Protein AF-0000000084803043 (afdb_homodimer)

Sequence (212 aa):
MRPLWVAAWACALVLAWCARPAGAAWCIARSGASEKTLQRALDYACSPAGSADCAPIMPSGLCYLPNTLAAHASYAFNSVFQRAREAPGACDFAGTATVTLTDPSQMRPLWVAAWACALVLAWCARPAGAAWCIARSGASEKTLQRALDYACSPAGSADCAPIMPSGLCYLPNTLAAHASYAFNSVFQRAREAPGACDFAGTATVTLTDPSQ

Solvent-accessible surface area (backbone atoms only — not comparable to full-atom values): 12558 Å² total; per-residue (Å²): 132,80,81,78,75,78,83,75,85,80,81,76,75,75,73,71,71,72,72,70,79,70,75,71,71,42,24,30,49,38,86,82,49,52,68,69,61,42,50,52,40,38,51,43,25,54,30,93,86,36,63,17,72,48,65,40,53,32,91,90,25,85,40,24,46,47,86,44,71,59,38,48,28,8,36,29,38,25,38,28,14,55,75,53,71,61,38,90,70,48,53,67,46,90,79,28,36,40,79,42,64,80,58,86,87,109,134,80,81,79,78,77,77,78,80,78,79,76,77,76,75,74,71,73,72,70,80,71,74,71,69,42,22,31,50,39,87,82,51,52,67,69,61,43,50,52,41,38,53,43,25,54,30,93,87,37,65,19,74,47,66,39,54,32,93,90,25,86,41,25,45,45,84,42,71,60,38,48,28,8,34,29,38,24,38,27,13,56,76,53,70,61,38,89,69,49,54,68,45,88,79,29,38,39,80,42,64,81,55,87,86,110

Organism: Brachypodium distachyon (NCBI:txid15368)

pLDDT: mean 82.87, std 20.82, range [32.19, 98.69]

Nearest PDB structures (foldseek):
  8pe2-assembly1_A  TM=8.044E-01  e=9.704E-05  Aspergillus fumigatus
  8pe1-assembly2_A  TM=7.731E-01  e=8.985E-05  Aspergillus fumigatus Af293
  8pe1-assembly1_B  TM=7.940E-01  e=3.081E-04  Aspergillus fumigatus Af293
  8pe2-assembly1_A  TM=8.044E-01  e=1.796E-04  Aspergillus fumigatus
  8pe1-assembly2_A  TM=7.729E-01  e=1.667E-04  Aspergillus fumigatus Af293

Structure (mmCIF, N/CA/C/O backbone):
data_AF-0000000084803043-model_v1
#
loop_
_entity.id
_entity.type
_entity.pdbx_description
1 polymer 'X8 domain-containing protein'
#
loop_
_atom_site.group_PDB
_atom_site.id
_atom_site.type_symbol
_atom_site.label_atom_id
_atom_site.label_alt_id
_atom_site.label_comp_id
_atom_site.label_asym_id
_atom_site.label_entity_id
_atom_site.label_seq_id
_atom_site.pdbx_PDB_ins_code
_atom_site.Cartn_x
_atom_site.Cartn_y
_atom_site.Cartn_z
_atom_site.occupancy
_atom_site.B_iso_or_equiv
_atom_site.auth_seq_id
_atom_site.auth_comp_id
_atom_site.auth_asym_id
_atom_site.auth_atom_id
_atom_site.pdbx_PDB_model_num
ATOM 1 N N . MET A 1 1 ? 39.688 29.891 62.844 1 42.56 1 MET A N 1
ATOM 2 C CA . MET A 1 1 ? 39.344 28.625 62.25 1 42.56 1 MET A CA 1
ATOM 3 C C . MET A 1 1 ? 38.219 28.797 61.219 1 42.56 1 MET A C 1
ATOM 5 O O . MET A 1 1 ? 37.156 29.328 61.562 1 42.56 1 MET A O 1
ATOM 9 N N . ARG A 1 2 ? 38.656 29.141 60 1 50.72 2 ARG A N 1
ATOM 10 C CA . ARG A 1 2 ? 37.844 29.391 58.812 1 50.72 2 ARG A CA 1
ATOM 11 C C . ARG A 1 2 ? 36.875 28.234 58.562 1 50.72 2 ARG A C 1
ATOM 13 O O . ARG A 1 2 ? 37.281 27.078 58.469 1 50.72 2 ARG A O 1
ATOM 20 N N . PRO A 1 3 ? 35.5 28.312 58.906 1 54.44 3 PRO A N 1
ATOM 21 C CA . PRO A 1 3 ? 34.531 27.25 58.625 1 54.44 3 PRO A CA 1
ATOM 22 C C . PRO A 1 3 ? 34.562 26.828 57.156 1 54.44 3 PRO A C 1
ATOM 24 O O . PRO A 1 3 ? 34.625 27.672 56.25 1 54.44 3 PRO A O 1
ATOM 27 N N . LEU A 1 4 ? 35.438 25.766 56.844 1 52 4 LEU A N 1
ATOM 28 C CA . LEU A 1 4 ? 35.312 25.078 55.562 1 52 4 LEU A CA 1
ATOM 29 C C . LEU A 1 4 ? 33.875 24.781 55.219 1 52 4 LEU A C 1
ATOM 31 O O . LEU A 1 4 ? 33.156 24.141 56 1 52 4 LEU A O 1
ATOM 35 N N . TRP A 1 5 ? 33.188 25.719 54.625 1 47.66 5 TRP A N 1
ATOM 36 C CA . TRP A 1 5 ? 31.875 25.594 54.031 1 47.66 5 TRP A CA 1
ATOM 37 C C . TRP A 1 5 ? 31.797 24.359 53.125 1 47.66 5 TRP A C 1
ATOM 39 O O . TRP A 1 5 ? 32.469 24.297 52.094 1 47.66 5 TRP A O 1
ATOM 49 N N . VAL A 1 6 ? 31.75 23.109 53.656 1 50.41 6 VAL A N 1
ATOM 50 C CA . VAL A 1 6 ? 31.516 21.922 52.812 1 50.41 6 VAL A CA 1
ATOM 51 C C . VAL A 1 6 ? 30.25 22.141 52 1 50.41 6 VAL A C 1
ATOM 53 O O . VAL A 1 6 ? 29.172 22.406 52.531 1 50.41 6 VAL A O 1
ATOM 56 N N . ALA A 1 7 ? 30.328 22.609 50.719 1 53.53 7 ALA A N 1
ATOM 57 C CA . ALA A 1 7 ? 29.328 22.734 49.688 1 53.53 7 ALA A CA 1
ATOM 58 C C . ALA A 1 7 ? 28.609 21.406 49.438 1 53.53 7 ALA A C 1
ATOM 60 O O . ALA A 1 7 ? 29.203 20.453 48.938 1 53.53 7 ALA A O 1
ATOM 61 N N . ALA A 1 8 ? 27.578 21.109 50.281 1 43.28 8 ALA A N 1
ATOM 62 C CA . ALA A 1 8 ? 26.828 19.875 50.156 1 43.28 8 ALA A CA 1
ATOM 63 C C . ALA A 1 8 ? 26.391 19.625 48.719 1 43.28 8 ALA A C 1
ATOM 65 O O . ALA A 1 8 ? 26.531 18.516 48.219 1 43.28 8 ALA A O 1
ATOM 66 N N . TRP A 1 9 ? 25.312 20.406 48.125 1 39.81 9 TRP A N 1
ATOM 67 C CA . TRP A 1 9 ? 24.016 19.812 47.906 1 39.81 9 TRP A CA 1
ATOM 68 C C . TRP A 1 9 ? 24.016 18.984 46.625 1 39.81 9 TRP A C 1
ATOM 70 O O . TRP A 1 9 ? 23.688 17.797 46.625 1 39.81 9 TRP A O 1
ATOM 80 N N . ALA A 1 10 ? 22.812 19.203 45.562 1 50.56 10 ALA A N 1
ATOM 81 C CA . ALA A 1 10 ? 21.609 18.578 45.031 1 50.56 10 ALA A CA 1
ATOM 82 C C . ALA A 1 10 ? 21.906 17.906 43.688 1 50.56 10 ALA A C 1
ATOM 84 O O . ALA A 1 10 ? 22.25 18.594 42.719 1 50.56 10 ALA A O 1
ATOM 85 N N . CYS A 1 11 ? 22.391 16.656 43.625 1 53.03 11 CYS A N 1
ATOM 86 C CA . CYS A 1 11 ? 22.391 15.883 42.375 1 53.03 11 CYS A CA 1
ATOM 87 C C . CYS A 1 11 ? 21.031 15.961 41.688 1 53.03 11 CYS A C 1
ATOM 89 O O . CYS A 1 11 ? 20.031 15.453 42.219 1 53.03 11 CYS A O 1
ATOM 91 N N . ALA A 1 12 ? 20.672 17.062 41.031 1 53.19 12 ALA A N 1
ATOM 92 C CA . ALA A 1 12 ? 19.453 17.078 40.188 1 53.19 12 ALA A CA 1
ATOM 93 C C . ALA A 1 12 ? 19.406 15.867 39.281 1 53.19 12 ALA A C 1
ATOM 95 O O . ALA A 1 12 ? 20.203 15.75 38.344 1 53.19 12 ALA A O 1
ATOM 96 N N . LEU A 1 13 ? 19 14.617 39.812 1 53.22 13 LEU A N 1
ATOM 97 C CA . LEU A 1 13 ? 18.656 13.5 38.938 1 53.22 13 LEU A CA 1
ATOM 98 C C . LEU A 1 13 ? 17.734 13.945 37.812 1 53.22 13 LEU A C 1
ATOM 100 O O . LEU A 1 13 ? 16.609 14.367 38.062 1 53.22 13 LEU A O 1
ATOM 104 N N . VAL A 1 14 ? 18.203 14.484 36.75 1 50.69 14 VAL A N 1
ATOM 105 C CA . VAL A 1 14 ? 17.438 14.664 35.531 1 50.69 14 VAL A CA 1
ATOM 106 C C . VAL A 1 14 ? 16.766 13.352 35.125 1 50.69 14 VAL A C 1
ATOM 108 O O . VAL A 1 14 ? 17.438 12.398 34.719 1 50.69 14 VAL A O 1
ATOM 111 N N . LEU A 1 15 ? 15.75 12.836 35.906 1 49.12 15 LEU A N 1
ATOM 112 C CA . LEU A 1 15 ? 14.898 11.773 35.375 1 49.12 15 LEU A CA 1
ATOM 113 C C . LEU A 1 15 ? 14.469 12.094 33.938 1 49.12 15 LEU A C 1
ATOM 115 O O . LEU A 1 15 ? 13.648 12.984 33.719 1 49.12 15 LEU A O 1
ATOM 119 N N . ALA A 1 16 ? 15.297 12 33 1 47.97 16 ALA A N 1
ATOM 120 C CA . ALA A 1 16 ? 14.859 11.906 31.609 1 47.97 16 ALA A CA 1
ATOM 121 C C . ALA A 1 16 ? 13.703 10.922 31.453 1 47.97 16 ALA A C 1
ATOM 123 O O . ALA A 1 16 ? 13.891 9.711 31.547 1 47.97 16 ALA A O 1
ATOM 124 N N . TRP A 1 17 ? 12.484 11.227 32.062 1 47 17 TRP A N 1
ATOM 125 C CA . TRP A 1 17 ? 11.297 10.453 31.703 1 47 17 TRP A CA 1
ATOM 126 C C . TRP A 1 17 ? 11.32 10.094 30.219 1 47 17 TRP A C 1
ATOM 128 O O . TRP A 1 17 ? 11.422 10.969 29.359 1 47 17 TRP A O 1
ATOM 138 N N . CYS A 1 18 ? 12.109 9.086 29.891 1 46.81 18 CYS A N 1
ATOM 139 C CA . CYS A 1 18 ? 11.867 8.477 28.578 1 46.81 18 CYS A CA 1
ATOM 140 C C . CYS A 1 18 ? 10.383 8.438 28.266 1 46.81 18 CYS A C 1
ATOM 142 O O . CYS A 1 18 ? 9.656 7.594 28.797 1 46.81 18 CYS A O 1
ATOM 144 N N . ALA A 1 19 ? 9.594 9.617 28.125 1 47.59 19 ALA A N 1
ATOM 145 C CA . ALA A 1 19 ? 8.25 9.57 27.547 1 47.59 19 ALA A CA 1
ATOM 146 C C . ALA A 1 19 ? 8.07 8.344 26.672 1 47.59 19 ALA A C 1
ATOM 148 O O . ALA A 1 19 ? 8.953 8.008 25.875 1 47.59 19 ALA A O 1
ATOM 149 N N . ARG A 1 20 ? 7.426 7.301 27.172 1 45.28 20 ARG A N 1
ATOM 150 C CA . ARG A 1 20 ? 6.957 6.145 26.422 1 45.28 20 ARG A CA 1
ATOM 151 C C . ARG A 1 20 ? 6.738 6.5 24.953 1 45.28 20 ARG A C 1
ATOM 153 O O . ARG A 1 20 ? 6.152 7.539 24.641 1 45.28 20 ARG A O 1
ATOM 160 N N . PRO A 1 21 ? 7.336 5.996 23.922 1 46.94 21 PRO A N 1
ATOM 161 C CA . PRO A 1 21 ? 7.066 6.254 22.5 1 46.94 21 PRO A CA 1
ATOM 162 C C . PRO A 1 21 ? 5.574 6.289 22.188 1 46.94 21 PRO A C 1
ATOM 164 O O . PRO A 1 21 ? 4.824 5.422 22.641 1 46.94 21 PRO A O 1
ATOM 167 N N . ALA A 1 22 ? 4.781 7.355 22.375 1 50.19 22 ALA A N 1
ATOM 168 C CA . ALA A 1 22 ? 3.395 7.52 21.938 1 50.19 22 ALA A CA 1
ATOM 169 C C . ALA A 1 22 ? 3.041 6.52 20.844 1 50.19 22 ALA A C 1
ATOM 171 O O . ALA A 1 22 ? 3.885 6.18 20 1 50.19 22 ALA A O 1
ATOM 172 N N . GLY A 1 23 ? 2.256 5.5 21.141 1 59.97 23 GLY A N 1
ATOM 173 C CA . GLY A 1 23 ? 1.82 4.559 20.109 1 59.97 23 GLY A CA 1
ATOM 174 C C . GLY A 1 23 ? 1.688 5.191 18.734 1 59.97 23 GLY A C 1
ATOM 175 O O . GLY A 1 23 ? 1.463 6.398 18.625 1 59.97 23 GLY A O 1
ATOM 176 N N . ALA A 1 24 ? 2.244 4.672 17.719 1 76.12 24 ALA A N 1
ATOM 177 C CA . ALA A 1 24 ? 2.289 5.242 16.375 1 76.12 24 ALA A CA 1
ATOM 178 C C . ALA A 1 24 ? 0.888 5.598 15.883 1 76.12 24 ALA A C 1
ATOM 180 O O . ALA A 1 24 ? -0.057 4.832 16.078 1 76.12 24 ALA A O 1
ATOM 181 N N . ALA A 1 25 ? 0.579 6.902 15.789 1 89.12 25 ALA A N 1
ATOM 182 C CA . ALA A 1 25 ? -0.664 7.348 15.164 1 89.12 25 ALA A CA 1
ATOM 183 C C . ALA A 1 25 ? -0.521 7.41 13.641 1 89.12 25 ALA A C 1
ATOM 185 O O . ALA A 1 25 ? 0.579 7.617 13.125 1 89.12 25 ALA A O 1
ATOM 186 N N . TRP A 1 26 ? -1.635 7.055 12.977 1 92.94 26 TRP A N 1
ATOM 187 C CA . TRP A 1 26 ? -1.662 7.066 11.523 1 92.94 26 TRP A CA 1
ATOM 188 C C . TRP A 1 26 ? -2.863 7.852 11.008 1 92.94 26 TRP A C 1
ATOM 190 O O . TRP A 1 26 ? -3.881 7.965 11.695 1 92.94 26 TRP A O 1
ATOM 200 N N . CYS A 1 27 ? -2.736 8.461 9.906 1 94.88 27 CYS A N 1
ATOM 201 C CA . CYS A 1 27 ? -3.811 9.188 9.234 1 94.88 27 CYS A CA 1
ATOM 202 C C . CYS A 1 27 ? -4.289 8.43 8 1 94.88 27 CYS A C 1
ATOM 204 O O . CYS A 1 27 ? -3.523 8.234 7.059 1 94.88 27 CYS A O 1
ATOM 206 N N . ILE A 1 28 ? -5.57 7.977 7.996 1 96.44 28 ILE A N 1
ATOM 207 C CA . ILE A 1 28 ? -6.059 7.133 6.914 1 96.44 28 ILE A CA 1
ATOM 208 C C . ILE A 1 28 ? -7.336 7.73 6.324 1 96.44 28 ILE A C 1
ATOM 210 O O . ILE A 1 28 ? -7.965 8.594 6.945 1 96.44 28 ILE A O 1
ATOM 214 N N . ALA A 1 29 ? -7.656 7.258 5.109 1 97.06 29 ALA A N 1
ATOM 215 C CA . ALA A 1 29 ? -8.938 7.621 4.516 1 97.06 29 ALA A CA 1
ATOM 216 C C . ALA A 1 29 ? -10.102 7.086 5.344 1 97.06 29 ALA A C 1
ATOM 218 O O . ALA A 1 29 ? -10.055 5.949 5.824 1 97.06 29 ALA A O 1
ATOM 219 N N . ARG A 1 30 ? -11.031 7.977 5.527 1 95.19 30 ARG A N 1
ATOM 220 C CA . ARG A 1 30 ? -12.234 7.547 6.227 1 95.19 30 ARG A CA 1
ATOM 221 C C . ARG A 1 30 ? -13.086 6.645 5.34 1 95.19 30 ARG A C 1
ATOM 223 O O . ARG A 1 30 ? -13.219 6.891 4.141 1 95.19 30 ARG A O 1
ATOM 230 N N . SER A 1 31 ? -13.695 5.699 6.164 1 89.75 31 SER A N 1
ATOM 231 C CA . SER A 1 31 ? -14.672 4.883 5.457 1 89.75 31 SER A CA 1
ATOM 232 C C . SER A 1 31 ? -15.93 5.688 5.133 1 89.75 31 SER A C 1
ATOM 234 O O . SER A 1 31 ? -16.375 6.508 5.941 1 89.75 31 SER A O 1
ATOM 236 N N . GLY A 1 32 ? -16.391 5.688 3.99 1 88.69 32 GLY A N 1
ATOM 237 C CA . GLY A 1 32 ? -17.656 6.328 3.662 1 88.69 32 GLY A CA 1
ATOM 238 C C . GLY A 1 32 ? -17.484 7.66 2.959 1 88.69 32 GLY A C 1
ATOM 239 O O . GLY A 1 32 ? -18.469 8.273 2.529 1 88.69 32 GLY A O 1
ATOM 240 N N . ALA A 1 33 ? -16.266 8.148 2.967 1 91.5 33 ALA A N 1
ATOM 241 C CA . ALA A 1 33 ? -16.047 9.375 2.203 1 91.5 33 ALA A CA 1
ATOM 242 C C . ALA A 1 33 ? -16.484 9.203 0.751 1 91.5 33 ALA A C 1
ATOM 244 O O . ALA A 1 33 ? -16.312 8.125 0.171 1 91.5 33 ALA A O 1
ATOM 245 N N . SER A 1 34 ? -17.062 10.344 0.227 1 95.31 34 SER A N 1
ATOM 246 C CA . SER A 1 34 ? -17.391 10.312 -1.194 1 95.31 34 SER A CA 1
ATOM 247 C C . SER A 1 34 ? -16.141 10.117 -2.045 1 95.31 34 SER A C 1
ATOM 249 O O . SER A 1 34 ? -15.086 10.688 -1.747 1 95.31 34 SER A O 1
ATOM 251 N N . GLU A 1 35 ? -16.328 9.359 -3.156 1 95.88 35 GLU A N 1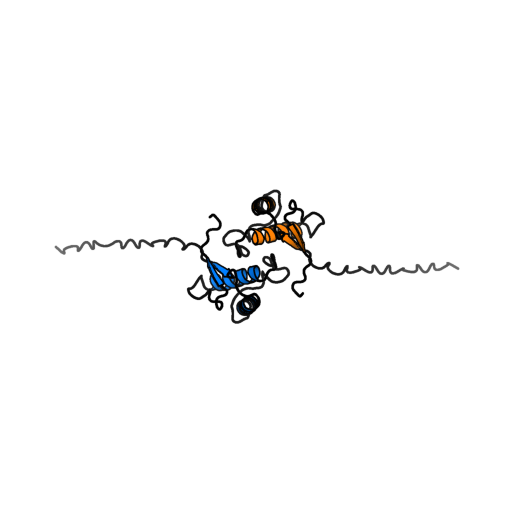
ATOM 252 C CA . GLU A 1 35 ? -15.203 9.102 -4.051 1 95.88 35 GLU A CA 1
ATOM 253 C C . GLU A 1 35 ? -14.664 10.406 -4.641 1 95.88 35 GLU A C 1
ATOM 255 O O . GLU A 1 35 ? -13.453 10.602 -4.719 1 95.88 35 GLU A O 1
ATOM 260 N N . LYS A 1 36 ? -15.594 11.227 -4.961 1 97.25 36 LYS A N 1
ATOM 261 C CA . LYS A 1 36 ? -15.195 12.492 -5.566 1 97.25 36 LYS A CA 1
ATOM 262 C C . LYS A 1 36 ? -14.375 13.336 -4.59 1 97.25 36 LYS A C 1
ATOM 264 O O . LYS A 1 36 ? -13.312 13.859 -4.949 1 97.25 36 LY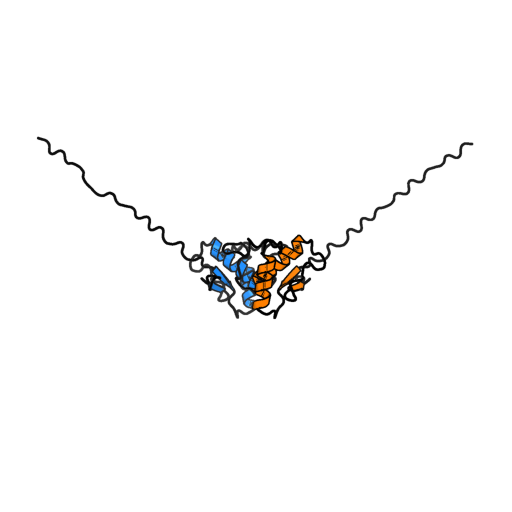S A O 1
ATOM 269 N N . THR A 1 37 ? -14.812 13.445 -3.379 1 97.56 37 THR A N 1
ATOM 270 C CA . THR A 1 37 ? -14.109 14.273 -2.398 1 97.56 37 THR A CA 1
ATOM 271 C C . THR A 1 37 ? -12.789 13.625 -1.996 1 97.56 37 THR A C 1
ATOM 273 O O . THR A 1 37 ? -11.797 14.328 -1.785 1 97.56 37 THR A O 1
ATOM 276 N N . LEU A 1 38 ? -12.828 12.289 -1.921 1 97.75 38 LEU A N 1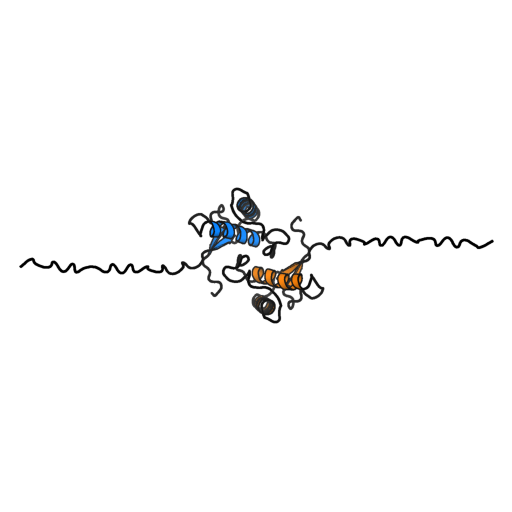
ATOM 277 C CA . LEU A 1 38 ? -11.594 11.57 -1.598 1 97.75 38 LEU A CA 1
ATOM 278 C C . LEU A 1 38 ? -10.555 11.75 -2.699 1 97.75 38 LEU A C 1
ATOM 280 O O . LEU A 1 38 ? -9.375 11.961 -2.414 1 97.75 38 LEU A O 1
ATOM 284 N N . GLN A 1 39 ? -10.992 11.719 -3.947 1 97.88 39 GLN A N 1
ATOM 285 C CA . GLN A 1 39 ? -10.086 11.93 -5.074 1 97.88 39 GLN A CA 1
ATOM 286 C C . GLN A 1 39 ? -9.461 13.32 -5.02 1 97.88 39 GLN A C 1
ATOM 288 O O . GLN A 1 39 ? -8.258 13.477 -5.246 1 97.88 39 GLN A O 1
ATOM 293 N N . ARG A 1 40 ? -10.219 14.25 -4.703 1 98.06 40 ARG A N 1
ATOM 294 C CA . ARG A 1 40 ? -9.711 15.617 -4.605 1 98.06 40 ARG A CA 1
ATOM 295 C C . ARG A 1 40 ? -8.688 15.742 -3.48 1 98.06 40 ARG A C 1
ATOM 297 O O . ARG A 1 40 ? -7.672 16.422 -3.637 1 98.06 40 ARG A O 1
ATOM 304 N N . ALA A 1 41 ? -8.961 15.102 -2.381 1 98.44 41 ALA A N 1
ATOM 305 C CA . ALA A 1 41 ? -8.047 15.133 -1.244 1 98.44 41 ALA A CA 1
ATOM 306 C C . ALA A 1 41 ? -6.734 14.43 -1.579 1 98.44 41 ALA A C 1
ATOM 308 O O . ALA A 1 41 ? -5.656 14.906 -1.211 1 98.44 41 ALA A O 1
ATOM 309 N N . LEU A 1 42 ? -6.832 13.305 -2.256 1 98.56 42 LEU A N 1
ATOM 310 C CA . LEU A 1 42 ? -5.637 12.594 -2.697 1 98.56 42 LEU A CA 1
ATOM 311 C C . LEU A 1 42 ? -4.816 13.453 -3.648 1 98.56 42 LEU A C 1
ATOM 313 O O . LEU A 1 42 ? -3.596 13.562 -3.5 1 98.56 42 LEU A O 1
ATOM 317 N N . ASP A 1 43 ? -5.473 14.102 -4.59 1 98.5 43 ASP A N 1
ATOM 318 C CA . ASP A 1 43 ? -4.797 14.984 -5.535 1 98.5 43 ASP A CA 1
ATOM 319 C C . ASP A 1 43 ? -4.074 16.109 -4.805 1 98.5 43 ASP A C 1
ATOM 321 O O . ASP A 1 43 ? -2.936 16.453 -5.145 1 98.5 43 ASP A O 1
ATOM 325 N N . TYR A 1 44 ? -4.715 16.672 -3.852 1 98.44 44 TYR A N 1
ATOM 326 C CA . TYR A 1 44 ? -4.098 17.734 -3.078 1 98.44 44 TYR A CA 1
ATOM 327 C C . TYR A 1 44 ? -2.865 17.234 -2.336 1 98.44 44 TYR A C 1
ATOM 329 O O . TYR A 1 44 ? -1.801 17.859 -2.396 1 98.44 44 TYR A O 1
ATOM 337 N N . ALA A 1 45 ? -3.033 16.078 -1.625 1 98.5 45 ALA A N 1
ATOM 338 C CA . ALA A 1 45 ? -1.927 15.523 -0.853 1 98.5 45 ALA A CA 1
ATOM 339 C C . ALA A 1 45 ? -0.703 15.289 -1.734 1 98.5 45 ALA A C 1
ATOM 341 O O . ALA A 1 45 ? 0.433 15.477 -1.292 1 98.5 45 ALA A O 1
ATOM 342 N N . CYS A 1 46 ? -0.918 14.922 -2.945 1 98.69 46 CYS A N 1
ATOM 343 C CA . CYS A 1 46 ? 0.161 14.547 -3.852 1 98.69 46 CYS A CA 1
ATOM 344 C C . CYS A 1 46 ? 0.631 15.742 -4.668 1 98.69 46 CYS A C 1
ATOM 346 O O . CYS A 1 46 ? 1.607 15.648 -5.41 1 98.69 46 CYS A O 1
ATOM 348 N N . SER A 1 47 ? -0.016 16.844 -4.516 1 97.81 47 SER A N 1
ATOM 349 C CA . SER A 1 47 ? 0.392 18.062 -5.211 1 97.81 47 SER A CA 1
ATOM 350 C C . SER A 1 47 ? 1.603 18.703 -4.539 1 97.81 47 SER A C 1
ATOM 352 O O . SER A 1 47 ? 1.963 18.328 -3.418 1 97.81 47 SER A O 1
ATOM 354 N N . PRO A 1 48 ? 2.291 19.672 -5.207 1 95.81 48 PRO A N 1
ATOM 355 C CA . PRO A 1 48 ? 3.404 20.375 -4.578 1 95.81 48 PRO A CA 1
ATOM 356 C C . PRO A 1 48 ? 3.01 21.031 -3.256 1 95.81 48 PRO A C 1
ATOM 358 O O . PRO A 1 48 ? 3.84 21.156 -2.352 1 95.81 48 PRO A O 1
ATOM 361 N N . ALA A 1 49 ? 1.77 21.359 -3.047 1 94.69 49 ALA A N 1
ATOM 362 C CA . ALA A 1 49 ? 1.302 22.016 -1.833 1 94.69 49 ALA A CA 1
ATOM 363 C C . ALA A 1 49 ? 1.027 21 -0.726 1 94.69 49 ALA A C 1
ATOM 365 O O . ALA A 1 49 ? 1.005 21.359 0.456 1 94.69 49 ALA A O 1
ATOM 366 N N . GLY A 1 50 ? 0.667 19.688 -0.894 1 94.12 50 GLY A N 1
ATOM 367 C CA . GLY A 1 50 ? 0.26 18.688 0.08 1 94.12 50 GLY A CA 1
ATOM 368 C C . GLY A 1 50 ? 1.431 18.031 0.796 1 94.12 50 GLY A C 1
ATOM 369 O O . GLY A 1 50 ? 1.268 17.469 1.881 1 94.12 50 GLY A O 1
ATOM 370 N N . SER A 1 51 ? 2.543 17.797 0.228 1 96.06 51 SER A N 1
ATOM 371 C CA . SER A 1 51 ? 3.822 17.391 0.805 1 96.06 51 SER A CA 1
ATOM 372 C C . SER A 1 51 ? 3.955 15.875 0.849 1 96.06 51 SER A C 1
ATOM 374 O O . SER A 1 51 ? 4.961 15.344 1.335 1 96.06 51 SER A O 1
ATOM 376 N N . ALA A 1 52 ? 2.924 15.133 0.432 1 98.19 52 ALA A N 1
ATOM 377 C CA . ALA A 1 52 ? 3.061 13.68 0.401 1 98.19 52 ALA A CA 1
ATOM 378 C C . ALA A 1 52 ? 4.09 13.25 -0.64 1 98.19 52 ALA A C 1
ATOM 380 O O . ALA A 1 52 ? 4.258 13.906 -1.666 1 98.19 52 ALA A O 1
ATOM 381 N N . ASP A 1 53 ? 4.848 12.242 -0.241 1 97.75 53 ASP A N 1
ATOM 382 C CA . ASP A 1 53 ? 5.594 11.516 -1.268 1 97.75 53 ASP A CA 1
ATOM 383 C C . ASP A 1 53 ? 4.711 10.477 -1.952 1 97.75 53 ASP A C 1
ATOM 385 O O . ASP A 1 53 ? 4.445 9.414 -1.389 1 97.75 53 ASP A O 1
ATOM 389 N N . CYS A 1 54 ? 4.32 10.766 -3.215 1 98.5 54 CYS A N 1
ATOM 390 C CA . CYS A 1 54 ? 3.318 9.906 -3.838 1 98.5 54 CYS A CA 1
ATOM 391 C C . CYS A 1 54 ? 3.959 8.969 -4.855 1 98.5 54 CYS A C 1
ATOM 393 O O . CYS A 1 54 ? 3.275 8.148 -5.469 1 98.5 54 CYS A O 1
ATOM 395 N N . ALA A 1 55 ? 5.301 8.945 -4.883 1 97.56 55 ALA A N 1
ATOM 396 C CA . ALA A 1 55 ? 6.012 8.086 -5.828 1 97.56 55 ALA A CA 1
ATOM 397 C C . ALA A 1 55 ? 5.695 6.613 -5.574 1 97.56 55 ALA A C 1
ATOM 399 O O . ALA A 1 55 ? 5.438 5.859 -6.512 1 97.56 55 ALA A O 1
ATOM 400 N N . PRO A 1 56 ? 5.527 6.172 -4.367 1 97.5 56 PRO A N 1
ATOM 401 C CA . PRO A 1 56 ? 5.324 4.738 -4.137 1 97.5 56 PRO A CA 1
ATOM 402 C C . PRO A 1 56 ? 3.945 4.258 -4.578 1 97.5 56 PRO A C 1
ATOM 404 O O . PRO A 1 56 ? 3.711 3.053 -4.688 1 97.5 56 PRO A O 1
ATOM 407 N N . ILE A 1 57 ? 2.992 5.184 -4.797 1 97.31 57 ILE A N 1
ATOM 408 C CA . ILE A 1 57 ? 1.654 4.727 -5.152 1 97.31 57 ILE A CA 1
ATOM 409 C C . ILE A 1 57 ? 1.4 4.977 -6.637 1 97.31 57 ILE A C 1
ATOM 411 O O . ILE A 1 57 ? 0.272 4.836 -7.113 1 97.31 57 ILE A O 1
ATOM 415 N N . MET A 1 58 ? 2.404 5.395 -7.371 1 95.19 58 MET A N 1
ATOM 416 C CA . MET A 1 58 ? 2.324 5.48 -8.828 1 95.19 58 MET A CA 1
ATOM 417 C C . MET A 1 58 ? 2.445 4.102 -9.461 1 95.19 58 MET A C 1
ATOM 419 O O . MET A 1 58 ? 2.881 3.148 -8.812 1 95.19 58 MET A O 1
ATOM 423 N N . PRO A 1 59 ? 2.033 4.07 -10.734 1 88.5 59 PRO A N 1
ATOM 424 C CA . PRO A 1 59 ? 2.232 2.785 -11.398 1 88.5 59 PRO A CA 1
ATOM 425 C C . PRO A 1 59 ? 3.67 2.281 -11.297 1 88.5 59 PRO A C 1
ATOM 427 O O . PRO A 1 59 ? 4.613 3.062 -11.445 1 88.5 59 PRO A O 1
ATOM 430 N N . SER A 1 60 ? 3.922 1.136 -10.914 1 87.06 60 SER A N 1
ATOM 431 C CA . SER A 1 60 ? 5.203 0.456 -10.758 1 87.06 60 SER A CA 1
ATOM 432 C C . SER A 1 60 ? 5.793 0.708 -9.375 1 87.06 60 SER A C 1
ATOM 434 O O . SER A 1 60 ? 6.863 0.194 -9.047 1 87.06 60 SER A O 1
ATOM 436 N N . GLY A 1 61 ? 5.109 1.653 -8.609 1 93.5 61 GLY A N 1
ATOM 437 C CA . GLY A 1 61 ? 5.57 1.903 -7.258 1 93.5 61 GLY A CA 1
ATOM 438 C C . GLY A 1 61 ? 5.359 0.723 -6.328 1 93.5 61 GLY A C 1
ATOM 439 O O . GLY A 1 61 ? 4.492 -0.119 -6.57 1 93.5 61 GLY A O 1
ATOM 440 N N . LEU A 1 62 ? 6.109 0.777 -5.223 1 94.94 62 LEU A N 1
ATOM 441 C CA . LEU A 1 62 ? 6.117 -0.332 -4.273 1 94.94 62 LEU A CA 1
ATOM 442 C C . LEU A 1 62 ? 4.754 -0.494 -3.613 1 94.94 62 LEU A C 1
ATOM 444 O O . LEU A 1 62 ? 4.34 -1.612 -3.297 1 94.94 62 LEU A O 1
ATOM 448 N N . CYS A 1 63 ? 4.078 0.616 -3.43 1 97.56 63 CYS A N 1
ATOM 449 C CA . CYS A 1 63 ? 2.811 0.583 -2.711 1 97.56 63 CYS A CA 1
ATOM 450 C C . CYS A 1 63 ? 1.64 0.808 -3.66 1 97.56 63 CYS A C 1
ATOM 452 O O . CYS A 1 63 ? 0.571 1.255 -3.24 1 97.56 63 CYS A O 1
ATOM 454 N N . TYR A 1 64 ? 1.837 0.489 -4.863 1 95.06 64 TYR A N 1
ATOM 455 C CA . TYR A 1 64 ? 0.823 0.731 -5.883 1 95.06 64 TYR A CA 1
ATOM 456 C C . TYR A 1 64 ? -0.392 -0.162 -5.668 1 95.06 64 TYR A C 1
ATOM 458 O O . TYR A 1 64 ? -1.525 0.247 -5.93 1 95.06 64 TYR A O 1
ATOM 466 N N . LEU A 1 65 ? -0.123 -1.338 -5.148 1 92.56 65 LEU A N 1
ATOM 467 C CA . LEU A 1 65 ? -1.229 -2.256 -4.902 1 92.56 65 LEU A CA 1
ATOM 468 C C . LEU A 1 65 ? -1.552 -2.332 -3.412 1 92.56 65 LEU A C 1
ATOM 470 O O . LEU A 1 65 ? -0.646 -2.408 -2.58 1 92.56 65 LEU A O 1
ATOM 474 N N . PRO A 1 66 ? -2.939 -2.393 -3.135 1 92.19 66 PRO A N 1
ATOM 475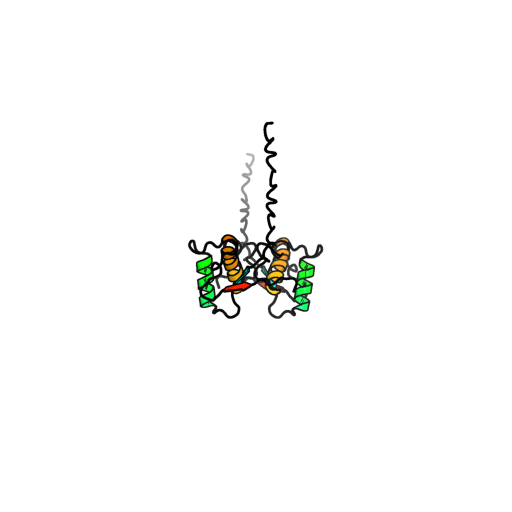 C CA . PRO A 1 66 ? -4.02 -2.408 -4.121 1 92.19 66 PRO A CA 1
ATOM 476 C C . PRO A 1 66 ? -4.234 -1.05 -4.785 1 92.19 66 PRO A C 1
ATOM 478 O O . PRO A 1 66 ? -3.973 -0.012 -4.172 1 92.19 66 PRO A O 1
ATOM 481 N N . ASN A 1 67 ? -4.715 -1.075 -5.984 1 92.88 67 ASN A N 1
ATOM 482 C CA . ASN A 1 67 ? -4.996 0.138 -6.746 1 92.88 67 ASN A CA 1
ATOM 483 C C . ASN A 1 67 ? -6.438 0.6 -6.547 1 92.88 67 ASN A C 1
ATOM 485 O O . ASN A 1 67 ? -7.254 0.505 -7.465 1 92.88 67 ASN A O 1
ATOM 489 N N . THR A 1 68 ? -6.66 1.082 -5.387 1 92.81 68 THR A N 1
ATOM 490 C CA . THR A 1 68 ? -7.949 1.687 -5.062 1 92.81 68 THR A CA 1
ATOM 491 C C . THR A 1 68 ? -7.762 3.113 -4.551 1 92.81 68 THR A C 1
ATOM 493 O O . THR A 1 68 ? -6.703 3.455 -4.02 1 92.81 68 THR A O 1
ATOM 496 N N . LEU A 1 69 ? -8.805 3.867 -4.703 1 96.12 69 LEU A N 1
ATOM 497 C CA . LEU A 1 69 ? -8.773 5.246 -4.23 1 96.12 69 LEU A CA 1
ATOM 498 C C . LEU A 1 69 ? -8.523 5.305 -2.729 1 96.12 69 LEU A C 1
ATOM 500 O O . LEU A 1 69 ? -7.688 6.082 -2.264 1 96.12 69 LEU A O 1
ATOM 504 N N . ALA A 1 70 ? -9.117 4.414 -1.946 1 95.81 70 ALA A N 1
ATOM 505 C CA . ALA A 1 70 ? -8.992 4.402 -0.492 1 95.81 70 ALA A CA 1
ATOM 506 C C . ALA A 1 70 ? -7.566 4.047 -0.071 1 95.81 70 ALA A C 1
ATOM 508 O O . ALA A 1 70 ? -7.012 4.66 0.845 1 95.81 70 ALA A O 1
ATOM 509 N N . ALA A 1 71 ? -7.016 3.098 -0.761 1 96.12 71 ALA A N 1
ATOM 510 C CA . ALA A 1 71 ? -5.672 2.654 -0.399 1 96.12 71 ALA A CA 1
ATOM 511 C C . ALA A 1 71 ? -4.637 3.738 -0.693 1 96.12 71 ALA A C 1
ATOM 513 O O . ALA A 1 71 ? -3.801 4.055 0.156 1 96.12 71 ALA A O 1
ATOM 514 N N . HIS A 1 72 ? -4.766 4.336 -1.832 1 98 72 HIS A N 1
ATOM 515 C CA . HIS A 1 72 ? -3.812 5.371 -2.205 1 98 72 HIS A CA 1
ATOM 516 C C . HIS A 1 72 ? -3.996 6.625 -1.354 1 98 72 HIS A C 1
ATOM 518 O O . HIS A 1 72 ? -3.016 7.258 -0.951 1 98 72 HIS A O 1
ATOM 524 N N . ALA A 1 73 ? -5.219 6.898 -1.066 1 98.44 73 ALA A N 1
ATOM 525 C CA . ALA A 1 73 ? -5.477 8.047 -0.199 1 98.44 73 ALA A CA 1
ATOM 526 C C . ALA A 1 73 ? -4.918 7.812 1.201 1 98.44 73 ALA A C 1
ATOM 528 O O . ALA A 1 73 ? -4.277 8.695 1.776 1 98.44 73 ALA A O 1
ATOM 529 N N . SER A 1 74 ? -5.062 6.648 1.714 1 97.81 74 SER A N 1
ATOM 530 C CA . SER A 1 74 ? -4.551 6.344 3.045 1 97.81 74 SER A CA 1
ATOM 531 C C . SER A 1 74 ? -3.029 6.461 3.092 1 97.81 74 SER A C 1
ATOM 533 O O . SER A 1 74 ? -2.475 6.996 4.055 1 97.81 74 SER A O 1
ATOM 535 N N . TYR A 1 75 ? -2.41 6.027 2.047 1 97.56 75 TYR A N 1
ATOM 536 C CA . TYR A 1 75 ? -0.958 6.156 1.976 1 97.56 75 TYR A CA 1
ATOM 537 C C . TYR A 1 75 ? -0.543 7.625 1.978 1 97.56 75 TYR A C 1
ATOM 539 O O . TYR A 1 75 ? 0.304 8.031 2.773 1 97.56 75 TYR A O 1
ATOM 547 N N . ALA A 1 76 ? -1.2 8.344 1.071 1 98.62 76 ALA A N 1
ATOM 548 C CA . ALA A 1 76 ? -0.83 9.742 0.889 1 98.62 76 ALA A CA 1
ATOM 549 C C . ALA A 1 76 ? -1.099 10.555 2.154 1 98.62 76 ALA A C 1
ATOM 551 O O . ALA A 1 76 ? -0.264 11.359 2.574 1 98.62 76 ALA A O 1
ATOM 552 N N . PHE A 1 77 ? -2.184 10.305 2.824 1 98.12 77 PHE A N 1
ATOM 553 C CA . PHE A 1 77 ? -2.531 11.016 4.051 1 98.12 77 PHE A CA 1
ATOM 554 C C . PHE A 1 77 ? -1.516 10.719 5.148 1 98.12 77 PHE A C 1
ATOM 556 O O . PHE A 1 77 ? -1.07 11.633 5.848 1 98.12 77 PHE A O 1
ATOM 563 N N . ASN A 1 78 ? -1.153 9.508 5.203 1 96.44 78 ASN A N 1
ATOM 564 C CA . ASN A 1 78 ? -0.205 9.148 6.25 1 96.44 78 ASN A CA 1
ATOM 565 C C . ASN A 1 78 ? 1.192 9.68 5.949 1 96.44 78 ASN A C 1
ATOM 567 O O . ASN A 1 78 ? 1.943 10.016 6.867 1 96.44 78 ASN A O 1
ATOM 571 N N . SER A 1 79 ? 1.516 9.711 4.652 1 97.62 79 SER A N 1
ATOM 572 C CA . SER A 1 79 ? 2.785 10.32 4.27 1 97.62 79 SER A CA 1
ATOM 573 C C . SER A 1 79 ? 2.877 11.758 4.758 1 97.62 79 SER A C 1
ATOM 575 O O . SER A 1 79 ? 3.881 12.156 5.359 1 97.62 79 SER A O 1
ATOM 577 N N . VAL A 1 80 ? 1.768 12.555 4.566 1 97.75 80 VAL A N 1
ATOM 578 C CA . VAL A 1 80 ? 1.723 13.938 5.047 1 97.75 80 VAL A CA 1
ATOM 579 C C . VAL A 1 80 ? 1.86 13.953 6.566 1 97.75 80 VAL A C 1
ATOM 581 O O . VAL A 1 80 ? 2.67 14.711 7.113 1 97.75 80 VAL A O 1
ATOM 584 N N . PHE A 1 81 ? 1.18 13.047 7.195 1 96.56 81 PHE A N 1
ATOM 585 C CA . PHE A 1 81 ? 1.062 13 8.648 1 96.56 81 PHE A CA 1
ATOM 586 C C . PHE A 1 81 ? 2.396 12.648 9.289 1 96.56 81 PHE A C 1
ATOM 588 O O . PHE A 1 81 ? 2.826 13.297 10.242 1 96.56 81 PHE A O 1
ATOM 595 N N . GLN A 1 82 ? 3.037 11.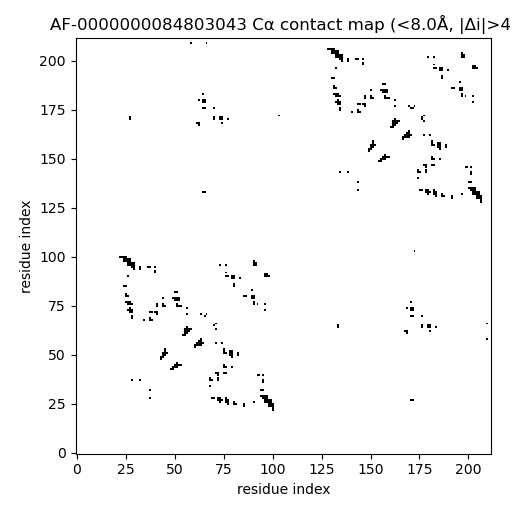648 8.742 1 94.81 82 GLN A N 1
ATOM 596 C CA . GLN A 1 82 ? 4.332 11.234 9.273 1 94.81 82 GLN A CA 1
ATOM 597 C C . GLN A 1 82 ? 5.395 12.297 9.023 1 94.81 82 GLN A C 1
ATOM 599 O O . GLN A 1 82 ? 6.242 12.547 9.883 1 94.81 82 GLN A O 1
ATOM 604 N N . ARG A 1 83 ? 5.352 12.914 7.879 1 95.44 83 ARG A N 1
ATOM 605 C CA . ARG A 1 83 ? 6.328 13.945 7.559 1 95.44 83 ARG A CA 1
ATOM 606 C C . ARG A 1 83 ? 6.168 15.156 8.477 1 95.44 83 ARG A C 1
ATOM 608 O O . ARG A 1 83 ? 7.133 15.875 8.734 1 95.44 83 ARG A O 1
ATOM 615 N N . ALA A 1 84 ? 4.98 15.336 8.992 1 96.19 84 ALA A N 1
ATOM 616 C CA . ALA A 1 84 ? 4.695 16.406 9.938 1 96.19 84 ALA A CA 1
ATOM 617 C C . ALA A 1 84 ? 4.902 15.945 11.375 1 96.19 84 ALA A C 1
ATOM 619 O O . ALA A 1 84 ? 4.48 16.625 12.32 1 96.19 84 ALA A O 1
ATOM 620 N N . ARG A 1 85 ? 5.488 14.719 11.57 1 94.38 85 ARG A N 1
ATOM 621 C CA . ARG A 1 85 ? 5.781 14.133 12.875 1 94.38 85 ARG A CA 1
ATOM 622 C C . ARG A 1 85 ? 4.504 13.953 13.695 1 94.38 85 ARG A C 1
ATOM 624 O O . ARG A 1 85 ? 4.484 14.242 14.891 1 94.38 85 ARG A O 1
ATOM 631 N N . GLU A 1 86 ? 3.504 13.664 12.906 1 93.75 86 GLU A N 1
ATOM 632 C CA . GLU A 1 86 ? 2.219 13.352 13.516 1 93.75 86 GLU A CA 1
ATOM 633 C C . GLU A 1 86 ? 1.639 14.555 14.242 1 93.75 86 GLU A C 1
ATOM 635 O O . GLU A 1 86 ? 1.007 14.414 15.297 1 93.75 86 GLU A O 1
ATOM 640 N N . ALA A 1 87 ? 1.902 15.758 13.75 1 93.69 87 ALA A N 1
ATOM 641 C CA . ALA A 1 87 ? 1.379 16.984 14.336 1 93.69 87 ALA A CA 1
ATOM 642 C C . ALA A 1 87 ? -0.147 17 14.328 1 93.69 87 ALA A C 1
ATOM 644 O O . ALA A 1 87 ? -0.769 16.516 13.375 1 93.69 87 ALA A O 1
ATOM 645 N N . PRO A 1 88 ? -0.582 17.703 15.422 1 87.44 88 PRO A N 1
ATOM 646 C CA . PRO A 1 88 ? -2.035 17.891 15.406 1 87.44 88 PRO A CA 1
ATOM 647 C C . PRO A 1 88 ? -2.521 18.656 14.18 1 87.44 88 PRO A C 1
ATOM 649 O O . PRO A 1 88 ? -1.872 19.609 13.75 1 87.44 88 PRO A O 1
ATOM 652 N N . GLY A 1 89 ? -3.504 18.312 13.422 1 93.25 89 GLY A N 1
ATOM 653 C CA . GLY A 1 89 ? -4.051 19.016 12.273 1 93.25 89 GLY A CA 1
ATOM 654 C C . GLY A 1 89 ? -3.541 18.484 10.945 1 93.25 89 GLY A C 1
ATOM 655 O O . GLY A 1 89 ? -4.082 18.812 9.891 1 93.25 89 GLY A O 1
ATOM 656 N N . ALA A 1 90 ? -2.371 17.734 11.062 1 96.44 90 ALA A N 1
ATOM 657 C CA . ALA A 1 90 ? -1.773 17.25 9.82 1 96.44 90 ALA A CA 1
ATOM 658 C C . ALA A 1 90 ? -2.658 16.188 9.156 1 96.44 90 ALA A C 1
ATOM 660 O O . ALA A 1 90 ? -2.449 15.836 7.996 1 96.44 90 ALA A O 1
ATOM 661 N N . CYS A 1 91 ? -3.668 15.75 9.859 1 97.06 91 CYS A N 1
ATOM 662 C CA . CYS A 1 91 ? -4.586 14.766 9.297 1 97.06 91 CYS A CA 1
ATOM 663 C C . CYS A 1 91 ? -5.906 15.414 8.906 1 97.06 91 CYS A C 1
ATOM 665 O O . CYS A 1 91 ? -6.977 14.852 9.156 1 97.06 91 CYS A O 1
ATOM 667 N N . ASP A 1 92 ? -5.82 16.672 8.469 1 96.12 92 ASP A N 1
ATOM 668 C CA . ASP A 1 92 ? -7.016 17.391 8.031 1 96.12 92 ASP A CA 1
ATOM 669 C C . ASP A 1 92 ? -7.117 17.406 6.512 1 96.12 92 ASP A C 1
ATOM 671 O O . ASP A 1 92 ? -6.434 18.188 5.848 1 96.12 92 ASP A O 1
ATOM 675 N N . PHE A 1 93 ? -8.031 16.547 6.004 1 97.69 93 PHE A N 1
ATOM 676 C CA . PHE A 1 93 ? -8.281 16.469 4.57 1 97.69 93 PHE A CA 1
ATOM 677 C C . PHE A 1 93 ? -9.758 16.672 4.266 1 97.69 93 PHE A C 1
ATOM 679 O O . PHE A 1 93 ? -10.375 15.875 3.553 1 97.69 93 PHE A O 1
ATOM 686 N N . ALA A 1 94 ? -10.281 17.688 4.801 1 94.75 94 ALA A N 1
ATOM 687 C CA . ALA A 1 94 ? -11.648 18.141 4.551 1 94.75 94 ALA A CA 1
ATOM 688 C C . ALA A 1 94 ? -12.648 17.031 4.855 1 94.75 94 ALA A C 1
ATOM 690 O O . ALA A 1 94 ? -13.555 16.766 4.059 1 94.75 94 ALA A O 1
ATOM 691 N N . GLY A 1 95 ? -12.344 16.344 5.953 1 94.56 95 GLY A N 1
ATOM 692 C CA . GLY A 1 95 ? -13.32 15.391 6.473 1 94.56 95 GLY A CA 1
ATOM 693 C C . GLY A 1 95 ? -13.172 14.008 5.871 1 94.56 95 GLY A C 1
ATOM 694 O O . GLY A 1 95 ? -13.93 13.094 6.211 1 94.56 95 GLY A O 1
ATOM 695 N N . THR A 1 96 ? -12.148 13.789 5.031 1 97.25 96 THR A N 1
ATOM 696 C CA . THR A 1 96 ? -12.039 12.5 4.355 1 97.25 96 THR A CA 1
ATOM 697 C C . THR A 1 96 ? -11 11.617 5.043 1 97.25 96 THR A C 1
ATOM 699 O O . THR A 1 96 ? -10.766 10.484 4.621 1 97.25 96 THR A O 1
ATOM 702 N N . ALA A 1 97 ? -10.383 12.102 6.09 1 97.25 97 ALA A N 1
ATOM 703 C CA . ALA A 1 97 ? -9.344 11.352 6.789 1 97.25 97 ALA A CA 1
ATOM 704 C C . ALA A 1 97 ? -9.625 11.289 8.289 1 97.25 97 ALA A C 1
ATOM 706 O O . ALA A 1 97 ? -10.414 12.078 8.812 1 97.25 97 ALA A O 1
ATOM 707 N N . THR A 1 98 ? -9.023 10.297 8.938 1 94.75 98 THR A N 1
ATOM 708 C CA . THR A 1 98 ? -9.141 10.125 10.375 1 94.75 98 THR A CA 1
ATOM 709 C C . THR A 1 98 ? -7.863 9.539 10.961 1 94.75 98 THR A C 1
ATOM 711 O O . THR A 1 98 ? -7.145 8.805 10.281 1 94.75 98 THR A O 1
ATOM 714 N N . VAL A 1 99 ? -7.586 9.891 12.227 1 94 99 VAL A N 1
ATOM 715 C CA . VAL A 1 99 ? -6.43 9.344 12.93 1 94 99 VAL A CA 1
ATOM 716 C C . VAL A 1 99 ? -6.797 8 13.562 1 94 99 VAL A C 1
ATOM 718 O O . VAL A 1 99 ? -7.875 7.855 14.141 1 94 99 VAL A O 1
ATOM 721 N N . THR A 1 100 ? -5.941 7.059 13.281 1 89.31 100 THR A N 1
ATOM 722 C CA . THR A 1 100 ? -6.133 5.762 13.922 1 89.31 100 THR A CA 1
ATOM 723 C C . THR A 1 100 ? -4.895 5.367 14.727 1 89.31 100 THR A C 1
ATOM 725 O O . THR A 1 100 ? -3.771 5.715 14.352 1 89.31 100 THR A O 1
ATOM 728 N N . LEU A 1 101 ? -5.227 4.785 15.891 1 80.5 101 LEU A N 1
ATOM 729 C CA . LEU A 1 101 ? -4.16 4.273 16.75 1 80.5 101 LEU A CA 1
ATOM 730 C C . LEU A 1 101 ? -4.035 2.758 16.609 1 80.5 101 LEU A C 1
ATOM 732 O O . LEU A 1 101 ? -3.207 2.137 17.281 1 80.5 101 LEU A O 1
ATOM 736 N N . THR A 1 102 ? -5.051 2.223 15.859 1 63.19 102 THR A N 1
ATOM 737 C CA . THR A 1 102 ? -5.25 0.778 15.891 1 63.19 102 THR A CA 1
ATOM 738 C C . THR A 1 102 ? -3.934 0.044 15.656 1 63.19 102 THR A C 1
ATOM 740 O O . THR A 1 102 ? -3.219 0.332 14.695 1 63.19 102 THR A O 1
ATOM 743 N N . ASP A 1 103 ? -3.592 -0.561 16.875 1 48.34 103 ASP A N 1
ATOM 744 C CA . ASP A 1 103 ? -2.654 -1.674 16.984 1 48.34 103 ASP A CA 1
ATOM 745 C C . ASP A 1 103 ? -3.086 -2.84 16.094 1 48.34 103 ASP A C 1
ATOM 747 O O . ASP A 1 103 ? -4.195 -3.359 16.234 1 48.34 103 ASP A O 1
ATOM 751 N N . PRO A 1 104 ? -2.484 -3.127 14.891 1 43 104 PRO A N 1
ATOM 752 C CA . PRO A 1 104 ? -3.002 -4.277 14.148 1 43 104 PRO A CA 1
ATOM 753 C C . PRO A 1 104 ? -3.213 -5.504 15.031 1 43 104 PRO A C 1
ATOM 755 O O . PRO A 1 104 ? -3.711 -6.531 14.562 1 43 104 PRO A O 1
ATOM 758 N N . SER A 1 105 ? -2.584 -5.66 16.188 1 35.41 105 SER A N 1
ATOM 759 C CA . SER A 1 105 ? -2.727 -6.879 16.969 1 35.41 105 SER A CA 1
ATOM 760 C C . SER A 1 105 ? -4.156 -7.051 17.469 1 35.41 105 SER A C 1
ATOM 762 O O . SER A 1 105 ? -4.52 -8.109 17.984 1 35.41 105 SER A O 1
ATOM 764 N N . GLN A 1 106 ? -4.926 -6 17.578 1 32.19 106 GLN A N 1
ATOM 765 C CA . GLN A 1 106 ? -6.207 -6.258 18.234 1 32.19 106 GLN A CA 1
ATOM 766 C C . GLN A 1 106 ? -7.266 -6.68 17.219 1 32.19 106 GLN A C 1
ATOM 768 O O . GLN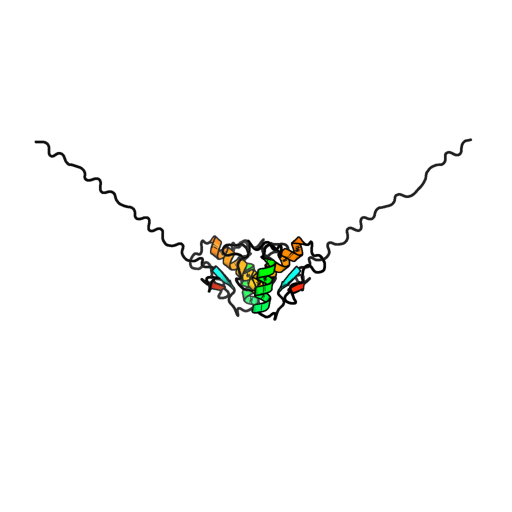 A 1 106 ? -7.238 -6.238 16.062 1 32.19 106 GLN A O 1
ATOM 773 N N . MET B 1 1 ? 38.625 -19.828 -67 1 40.47 1 MET B N 1
ATOM 774 C CA . MET B 1 1 ? 37.844 -18.719 -66.5 1 40.47 1 MET B CA 1
ATOM 775 C C . MET B 1 1 ? 37.156 -19.125 -65.188 1 40.47 1 MET B C 1
ATOM 777 O O . MET B 1 1 ? 36.469 -20.141 -65.125 1 40.47 1 MET B O 1
ATOM 781 N N . ARG B 1 2 ? 37.906 -18.828 -64.062 1 51.06 2 ARG B N 1
ATOM 782 C CA . ARG B 1 2 ? 37.562 -19.078 -62.656 1 51.06 2 ARG B CA 1
ATOM 783 C C . ARG B 1 2 ? 36.219 -18.453 -62.281 1 51.06 2 ARG B C 1
ATOM 785 O O . ARG B 1 2 ? 36.031 -17.234 -62.438 1 51.06 2 ARG B O 1
ATOM 792 N N . PRO B 1 3 ? 35.031 -19.203 -62.25 1 56.59 3 PRO B N 1
ATOM 793 C CA . PRO B 1 3 ? 33.781 -18.594 -61.75 1 56.59 3 PRO B CA 1
ATOM 794 C C . PRO B 1 3 ? 33.969 -17.922 -60.375 1 56.59 3 PRO B C 1
ATOM 796 O O . PRO B 1 3 ? 34.625 -18.484 -59.5 1 56.59 3 PRO B O 1
ATOM 799 N N . LEU B 1 4 ? 34.188 -16.578 -60.375 1 51.84 4 LEU B N 1
ATOM 800 C CA . LEU B 1 4 ? 34.125 -15.758 -59.188 1 51.84 4 LEU B CA 1
ATOM 801 C C . LEU B 1 4 ? 32.781 -16 -58.469 1 51.84 4 LEU B C 1
ATOM 803 O O . LEU B 1 4 ? 31.719 -15.812 -59.031 1 51.84 4 LEU B O 1
ATOM 807 N N . TRP B 1 5 ? 32.719 -17.062 -57.656 1 50.12 5 TRP B N 1
ATOM 808 C CA . TRP B 1 5 ? 31.625 -17.312 -56.719 1 50.12 5 TRP B CA 1
ATOM 809 C C . TRP B 1 5 ? 31.359 -16.078 -55.844 1 50.12 5 TRP B C 1
ATOM 811 O O . TRP B 1 5 ? 32.219 -15.648 -55.094 1 50.12 5 TRP B O 1
ATOM 821 N N . VAL B 1 6 ? 30.719 -15 -56.375 1 50.06 6 VAL B N 1
ATOM 822 C CA . VAL B 1 6 ? 30.281 -13.898 -55.531 1 50.06 6 VAL B CA 1
ATOM 823 C C . VAL B 1 6 ? 29.375 -14.43 -54.406 1 50.06 6 VAL B C 1
ATOM 825 O O . VAL B 1 6 ? 28.359 -15.078 -54.688 1 50.06 6 VAL B O 1
ATOM 828 N N . ALA B 1 7 ? 29.875 -14.719 -53.219 1 53.22 7 ALA B N 1
ATOM 829 C CA . ALA B 1 7 ? 29.188 -15.062 -51.969 1 53.22 7 ALA B CA 1
ATOM 830 C C . ALA B 1 7 ? 28.188 -13.984 -51.594 1 53.22 7 ALA B C 1
ATOM 832 O O . ALA B 1 7 ? 28.562 -12.828 -51.375 1 53.22 7 ALA B O 1
ATOM 833 N N . ALA B 1 8 ? 26.938 -14.031 -52.062 1 53 8 ALA B N 1
ATOM 834 C CA . ALA B 1 8 ? 25.859 -13.148 -51.625 1 53 8 ALA B CA 1
ATOM 835 C C . ALA B 1 8 ? 25.703 -13.172 -50.094 1 53 8 ALA B C 1
ATOM 837 O O . ALA B 1 8 ? 25.531 -14.242 -49.5 1 53 8 ALA B O 1
ATOM 838 N N . TRP B 1 9 ? 26.266 -12.211 -49.312 1 51 9 TRP B N 1
ATOM 839 C CA . TRP B 1 9 ? 26.062 -11.945 -47.906 1 51 9 TRP B CA 1
ATOM 840 C C . TRP B 1 9 ? 24.578 -11.727 -47.594 1 51 9 TRP B C 1
ATOM 842 O O . TRP B 1 9 ? 23.984 -10.742 -48.062 1 51 9 TRP B O 1
ATOM 852 N N . ALA B 1 10 ? 23.719 -12.789 -47.438 1 53.44 10 ALA B N 1
ATOM 853 C CA . ALA B 1 10 ? 22.344 -12.648 -46.906 1 53.44 10 ALA B CA 1
ATOM 854 C C . ALA B 1 10 ? 22.328 -11.938 -45.562 1 53.44 10 ALA B C 1
ATOM 856 O O . ALA B 1 10 ? 22.891 -12.445 -44.594 1 53.44 10 ALA B O 1
ATOM 857 N N . CYS B 1 11 ? 22.172 -10.617 -45.438 1 52.16 11 CYS B N 1
ATOM 858 C CA . CYS B 1 11 ? 21.922 -9.883 -44.219 1 52.16 11 CYS B CA 1
ATOM 859 C C . CYS B 1 11 ? 20.656 -10.398 -43.5 1 52.16 11 CYS B C 1
ATOM 861 O O . CYS B 1 11 ? 19.562 -10.258 -44.031 1 52.16 11 CYS B O 1
ATOM 863 N N . ALA B 1 12 ? 20.703 -11.547 -42.812 1 53.5 12 ALA B N 1
ATOM 864 C CA . ALA B 1 12 ? 19.578 -11.938 -41.938 1 53.5 12 ALA B CA 1
ATOM 865 C C . ALA B 1 12 ? 19.156 -10.789 -41.031 1 53.5 12 ALA B C 1
ATOM 867 O O . ALA B 1 12 ? 19.906 -10.383 -40.156 1 53.5 12 ALA B O 1
ATOM 868 N N . LEU B 1 13 ? 18.297 -9.789 -41.469 1 52.78 13 LEU B N 1
ATOM 869 C CA . LEU B 1 13 ? 17.641 -8.82 -40.625 1 52.78 13 LEU B CA 1
ATOM 870 C C . LEU B 1 13 ? 16.953 -9.531 -39.438 1 52.78 13 LEU B C 1
ATOM 872 O O . LEU B 1 13 ? 16.031 -10.312 -39.656 1 52.78 13 LEU B O 1
ATOM 876 N N . VAL B 1 14 ? 17.672 -9.836 -38.344 1 51.38 14 VAL B N 1
ATOM 877 C CA . VAL B 1 14 ? 17.062 -10.219 -37.094 1 51.38 14 VAL B CA 1
ATOM 878 C C . VAL B 1 14 ? 16.047 -9.164 -36.656 1 51.38 14 VAL B C 1
ATOM 880 O O . VAL B 1 14 ? 16.422 -8.047 -36.281 1 51.38 14 VAL B O 1
ATOM 883 N N . LEU B 1 15 ? 14.875 -9.031 -37.281 1 49.75 15 LEU B N 1
ATOM 884 C CA . LEU B 1 15 ? 13.789 -8.25 -36.719 1 49.75 15 LEU B CA 1
ATOM 885 C C . LEU B 1 15 ? 13.57 -8.625 -35.25 1 49.75 15 LEU B C 1
ATOM 887 O O . LEU B 1 15 ? 13.07 -9.711 -34.938 1 49.75 15 LEU B O 1
ATOM 891 N N . ALA B 1 16 ? 14.422 -8.242 -34.344 1 47.62 16 ALA B N 1
ATOM 892 C CA . ALA B 1 16 ? 14.094 -8.242 -32.906 1 47.62 16 ALA B CA 1
ATOM 893 C C . ALA B 1 16 ? 12.711 -7.637 -32.688 1 47.62 16 ALA B C 1
ATOM 895 O O . ALA B 1 16 ? 12.523 -6.426 -32.812 1 47.62 16 ALA B O 1
ATOM 896 N N . TRP B 1 17 ? 11.586 -8.305 -33.094 1 47.69 17 TRP B N 1
ATOM 897 C CA . TRP B 1 17 ? 10.258 -7.898 -32.656 1 47.69 17 TRP B CA 1
ATOM 898 C C . TRP B 1 17 ? 10.305 -7.453 -31.188 1 47.69 17 TRP B C 1
ATOM 900 O O . TRP B 1 17 ? 10.734 -8.211 -30.312 1 47.69 17 TRP B O 1
ATOM 910 N N . CYS B 1 18 ? 10.773 -6.246 -30.953 1 46.81 18 CYS B N 1
ATOM 911 C CA . CYS B 1 18 ? 10.492 -5.648 -29.656 1 46.81 18 CYS B CA 1
ATOM 912 C C . CYS B 1 18 ? 9.086 -6.008 -29.172 1 46.81 18 CYS B C 1
ATOM 914 O O . CYS B 1 18 ? 8.102 -5.43 -29.641 1 46.81 18 CYS B O 1
ATOM 916 N N . ALA B 1 19 ? 8.68 -7.348 -28.922 1 47.78 19 ALA B N 1
ATOM 917 C CA . ALA B 1 19 ? 7.438 -7.656 -28.219 1 47.78 19 ALA B CA 1
ATOM 918 C C . ALA B 1 19 ? 7.008 -6.492 -27.328 1 47.78 19 ALA B C 1
ATOM 920 O O . ALA B 1 19 ? 7.832 -5.895 -26.641 1 47.78 19 ALA B O 1
ATOM 921 N N . ARG B 1 20 ? 5.996 -5.73 -27.734 1 45.62 20 ARG B N 1
ATOM 922 C CA . ARG B 1 20 ? 5.301 -4.703 -26.969 1 45.62 20 ARG B CA 1
ATOM 923 C C . ARG B 1 20 ? 5.375 -4.988 -25.484 1 45.62 20 ARG B C 1
ATOM 925 O O . ARG B 1 20 ? 5.176 -6.129 -25.047 1 45.62 20 ARG B O 1
ATOM 932 N N . PRO B 1 21 ? 5.914 -4.23 -24.562 1 46.72 21 PRO B N 1
ATOM 933 C CA . PRO B 1 21 ? 5.914 -4.449 -23.125 1 46.72 21 PRO B CA 1
ATOM 934 C C . PRO B 1 21 ? 4.559 -4.918 -22.594 1 46.72 21 PRO B C 1
ATOM 936 O O . PRO B 1 21 ? 3.525 -4.344 -22.953 1 46.72 21 PRO B O 1
ATOM 939 N N . ALA B 1 22 ? 4.105 -6.195 -22.672 1 50.19 22 ALA B N 1
ATOM 940 C CA . ALA B 1 22 ? 2.902 -6.762 -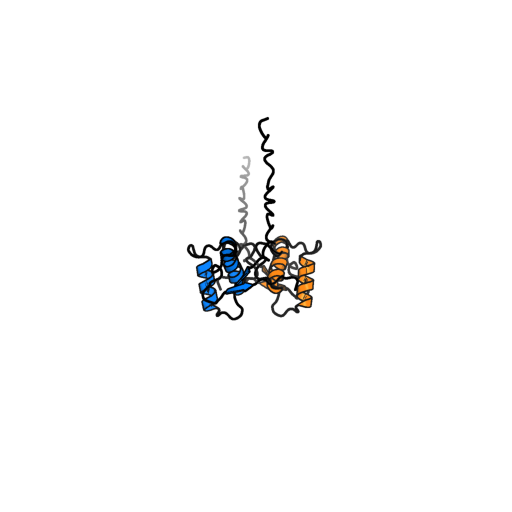22.062 1 50.19 22 ALA B CA 1
ATOM 941 C C . ALA B 1 22 ? 2.396 -5.883 -20.922 1 50.19 22 ALA B C 1
ATOM 943 O O . ALA B 1 22 ? 3.189 -5.266 -20.219 1 50.19 22 ALA B O 1
ATOM 944 N N . GLY B 1 23 ? 1.318 -5.148 -21.125 1 59.81 23 GLY B N 1
ATOM 945 C CA . GLY B 1 23 ? 0.748 -4.359 -20.047 1 59.81 23 GLY B CA 1
ATOM 946 C C . GLY B 1 23 ? 0.967 -4.973 -18.688 1 59.81 23 GLY B C 1
ATOM 947 O O . GLY B 1 23 ? 1.137 -6.188 -18.562 1 59.81 23 GLY B O 1
ATOM 948 N N . ALA B 1 24 ? 1.441 -4.281 -17.719 1 76.56 24 ALA B N 1
ATOM 949 C CA . ALA B 1 24 ? 1.816 -4.789 -16.406 1 76.56 24 ALA B CA 1
ATOM 950 C C . ALA B 1 24 ? 0.653 -5.523 -15.75 1 76.56 24 ALA B C 1
ATOM 952 O O . ALA B 1 24 ? -0.49 -5.066 -15.797 1 76.56 24 ALA B O 1
ATOM 953 N N . ALA B 1 25 ? 0.742 -6.863 -15.648 1 89.06 25 ALA B N 1
ATOM 954 C CA . ALA B 1 25 ? -0.234 -7.637 -14.883 1 89.06 25 ALA B CA 1
ATOM 955 C C . ALA B 1 25 ? 0.103 -7.633 -13.398 1 89.06 25 ALA B C 1
ATOM 957 O O . ALA B 1 25 ? 1.271 -7.508 -13.023 1 89.06 25 ALA B O 1
ATOM 958 N N . TRP B 1 26 ? -0.986 -7.602 -12.609 1 93 26 TRP B N 1
ATOM 959 C CA . TRP B 1 26 ? -0.833 -7.598 -11.156 1 93 26 TRP B CA 1
ATOM 960 C C . TRP B 1 26 ? -1.677 -8.695 -10.516 1 93 26 TRP B C 1
ATOM 962 O O . TRP B 1 26 ? -2.688 -9.117 -11.078 1 93 26 TRP B O 1
ATOM 972 N N . CYS B 1 27 ? -1.252 -9.227 -9.445 1 94.81 27 CYS B N 1
ATOM 973 C CA . CYS B 1 27 ? -1.977 -10.227 -8.664 1 94.81 27 CYS B CA 1
ATOM 974 C C . CYS B 1 27 ? -2.504 -9.625 -7.367 1 94.81 27 CYS B C 1
ATOM 976 O O . CYS B 1 27 ? -1.724 -9.195 -6.516 1 94.81 27 CYS B O 1
ATOM 978 N N . ILE B 1 28 ? -3.855 -9.562 -7.191 1 96.31 28 ILE B N 1
ATOM 979 C CA . ILE B 1 28 ? -4.438 -8.875 -6.043 1 96.31 28 ILE B CA 1
ATOM 980 C C . ILE B 1 28 ? -5.402 -9.812 -5.32 1 96.31 28 ILE B C 1
ATOM 982 O O . ILE B 1 28 ? -5.82 -10.836 -5.875 1 96.31 28 ILE B O 1
ATOM 986 N N . ALA B 1 29 ? -5.695 -9.43 -4.066 1 97.06 29 ALA B N 1
ATOM 987 C CA . ALA B 1 29 ? -6.734 -10.141 -3.326 1 97.06 29 ALA B CA 1
ATOM 988 C C . ALA B 1 29 ? -8.094 -9.984 -3.998 1 97.06 29 ALA B C 1
ATOM 990 O O . ALA B 1 29 ? -8.445 -8.891 -4.457 1 97.06 29 ALA B O 1
ATOM 991 N N . ARG B 1 30 ? -8.734 -11.109 -4.074 1 95.12 30 ARG B N 1
ATOM 992 C CA . ARG B 1 30 ? -10.086 -11.07 -4.613 1 95.12 30 ARG B CA 1
ATOM 993 C C . ARG B 1 30 ? -11.055 -10.445 -3.611 1 95.12 30 ARG B C 1
ATOM 995 O O . ARG B 1 30 ? -10.961 -10.695 -2.408 1 95.12 30 ARG B O 1
ATOM 1002 N N . SER B 1 31 ? -12 -9.727 -4.34 1 89.75 31 SER B N 1
ATOM 1003 C CA . SER B 1 31 ? -13.086 -9.219 -3.504 1 89.75 31 SER B CA 1
ATOM 1004 C C . SER B 1 31 ? -14 -10.344 -3.043 1 89.75 31 SER B C 1
ATOM 1006 O O . SER B 1 31 ? -14.281 -11.273 -3.801 1 89.75 31 SER B O 1
ATOM 1008 N N . GLY B 1 32 ? -14.289 -10.469 -1.854 1 88.56 32 GLY B N 1
ATOM 1009 C CA . GLY B 1 32 ? -15.258 -11.445 -1.385 1 88.56 32 GLY B CA 1
ATOM 1010 C C . GLY B 1 32 ? -14.625 -12.656 -0.732 1 88.56 32 GLY B C 1
ATOM 1011 O O . GLY B 1 32 ? -15.32 -13.516 -0.19 1 88.56 32 GLY B O 1
ATOM 1012 N N . ALA B 1 33 ? -13.336 -12.766 -0.911 1 91.5 33 ALA B N 1
ATOM 1013 C CA . ALA B 1 33 ? -12.672 -13.859 -0.205 1 91.5 33 ALA B CA 1
ATOM 1014 C C . ALA B 1 33 ? -12.961 -13.797 1.293 1 91.5 33 ALA B C 1
ATOM 1016 O O . ALA B 1 33 ? -13.055 -12.711 1.871 1 91.5 33 ALA B O 1
ATOM 1017 N N . SER B 1 34 ? -13.109 -15.062 1.86 1 95.31 34 SER B N 1
ATOM 1018 C CA . SER B 1 34 ? -13.266 -15.102 3.311 1 95.31 34 SER B CA 1
ATOM 1019 C C . SER B 1 34 ? -12.031 -14.539 4.012 1 95.31 34 SER B C 1
ATOM 1021 O O . SER B 1 34 ? -10.898 -14.766 3.572 1 95.31 34 SER B O 1
ATOM 1023 N N . GLU B 1 35 ? -12.312 -13.859 5.145 1 95.88 35 GLU B N 1
ATOM 1024 C CA . GLU B 1 35 ? -11.211 -13.266 5.906 1 95.88 35 GLU B CA 1
ATOM 1025 C C . GLU B 1 35 ? -10.242 -14.344 6.398 1 95.88 35 GLU B C 1
ATOM 1027 O O . GLU B 1 35 ? -9.023 -14.172 6.332 1 95.88 35 GLU B O 1
ATOM 1032 N N . LYS B 1 36 ? -10.836 -15.383 6.801 1 97.19 36 LYS B N 1
ATOM 1033 C CA . LYS B 1 36 ? -10.016 -16.469 7.328 1 97.19 36 LYS B CA 1
ATOM 1034 C C . LYS B 1 36 ? -9.109 -17.047 6.246 1 97.19 36 LYS B C 1
ATOM 1036 O O . LYS B 1 36 ? -7.906 -17.234 6.465 1 97.19 36 LYS B O 1
ATOM 1041 N N . THR B 1 37 ? -9.641 -17.312 5.102 1 97.56 37 THR B N 1
ATOM 1042 C CA . THR B 1 37 ? -8.852 -17.906 4.027 1 97.56 37 THR B CA 1
ATOM 1043 C C . THR B 1 37 ? -7.832 -16.906 3.482 1 97.56 37 THR B C 1
ATOM 1045 O O . THR B 1 37 ? -6.711 -17.297 3.135 1 97.56 37 THR B O 1
ATOM 1048 N N . LEU B 1 38 ? -8.273 -15.641 3.432 1 97.69 38 LEU B N 1
ATOM 1049 C CA . LEU B 1 38 ? -7.359 -14.602 2.977 1 97.69 38 LEU B CA 1
ATOM 1050 C C . LEU B 1 38 ? -6.188 -14.445 3.941 1 97.69 38 LEU B C 1
ATOM 1052 O O . LEU B 1 38 ? -5.043 -14.297 3.514 1 97.69 38 LEU B O 1
ATOM 1056 N N . GLN B 1 39 ? -6.465 -14.531 5.238 1 97.81 39 GLN B N 1
ATOM 1057 C CA . GLN B 1 39 ? -5.41 -14.445 6.242 1 97.81 39 GLN B CA 1
ATOM 1058 C C . GLN B 1 39 ? -4.414 -15.594 6.09 1 97.81 39 GLN B C 1
ATOM 1060 O O . GLN B 1 39 ? -3.201 -15.383 6.164 1 97.81 39 GLN B O 1
ATOM 1065 N N . ARG B 1 40 ? -4.895 -16.703 5.844 1 98 40 ARG B N 1
ATOM 1066 C CA . ARG B 1 40 ? -4.027 -17.875 5.656 1 98 40 ARG B CA 1
ATOM 1067 C C . ARG B 1 40 ? -3.154 -17.703 4.418 1 98 40 ARG B C 1
ATOM 1069 O O . ARG B 1 40 ? -1.97 -18.047 4.438 1 98 40 ARG B O 1
ATOM 1076 N N . ALA B 1 41 ? -3.73 -17.203 3.375 1 98.38 41 ALA B N 1
ATOM 1077 C CA . ALA B 1 41 ? -2.99 -16.969 2.135 1 98.38 41 ALA B CA 1
ATOM 1078 C C . ALA B 1 41 ? -1.908 -15.914 2.326 1 98.38 41 ALA B C 1
ATOM 1080 O O . ALA B 1 41 ? -0.792 -16.062 1.822 1 98.38 41 ALA B O 1
ATOM 1081 N N . LEU B 1 42 ? -2.25 -14.844 3.025 1 98.56 42 LEU B N 1
ATOM 1082 C CA . LEU B 1 42 ? -1.271 -13.805 3.336 1 98.56 42 LEU B CA 1
ATOM 1083 C C . LEU B 1 42 ? -0.122 -14.375 4.164 1 98.56 42 LEU B C 1
ATOM 1085 O O . LEU B 1 42 ? 1.048 -14.125 3.865 1 98.56 42 LEU B O 1
ATOM 1089 N N . ASP B 1 43 ? -0.443 -15.164 5.152 1 98.44 43 ASP B N 1
ATOM 1090 C CA . ASP B 1 43 ? 0.57 -15.797 5.996 1 98.44 43 ASP B CA 1
ATOM 1091 C C . ASP B 1 43 ? 1.502 -16.672 5.168 1 98.44 43 ASP B C 1
ATOM 1093 O O . ASP B 1 43 ? 2.719 -16.656 5.363 1 98.44 43 ASP B O 1
ATOM 1097 N N . TYR B 1 44 ? 0.937 -17.422 4.297 1 98.38 44 TYR B N 1
ATOM 1098 C CA . TYR B 1 44 ? 1.744 -18.266 3.432 1 98.38 44 TYR B CA 1
ATOM 1099 C C . TYR B 1 44 ? 2.678 -17.438 2.561 1 98.38 44 TYR B C 1
ATOM 1101 O O . TYR B 1 44 ? 3.877 -17.719 2.486 1 98.38 44 TYR B O 1
ATOM 1109 N N . ALA B 1 45 ? 2.1 -16.391 1.896 1 98.5 45 ALA B N 1
ATOM 1110 C CA . ALA B 1 45 ? 2.891 -15.547 1.008 1 98.5 45 ALA B CA 1
ATOM 1111 C C . ALA B 1 45 ? 4.09 -14.953 1.743 1 98.5 45 ALA B C 1
ATOM 1113 O O . ALA B 1 45 ? 5.168 -14.805 1.165 1 98.5 45 ALA B O 1
ATOM 1114 N N . CYS B 1 46 ? 3.912 -14.641 2.98 1 98.69 46 CYS B N 1
ATOM 1115 C CA . CYS B 1 46 ? 4.934 -13.945 3.76 1 98.69 46 CYS B CA 1
ATOM 1116 C C . CYS B 1 46 ? 5.828 -14.938 4.492 1 98.69 46 CYS B C 1
ATOM 1118 O O . CYS B 1 46 ? 6.816 -14.547 5.117 1 98.69 46 CYS B O 1
ATOM 1120 N N . SER B 1 47 ? 5.52 -16.188 4.402 1 97.81 47 SER B N 1
ATOM 1121 C CA . SER B 1 47 ? 6.348 -17.219 5.023 1 97.81 47 SER B CA 1
ATOM 1122 C C . SER B 1 47 ? 7.605 -17.484 4.203 1 97.81 47 SER B C 1
ATOM 1124 O O . SER B 1 47 ? 7.711 -17.047 3.057 1 97.81 47 SER B O 1
ATOM 1126 N N . PRO B 1 48 ? 8.617 -18.203 4.773 1 95.88 48 PRO B N 1
ATOM 1127 C CA . PRO B 1 48 ? 9.805 -18.562 4.008 1 95.88 48 PRO B CA 1
ATOM 1128 C C . PRO B 1 48 ? 9.477 -19.344 2.73 1 95.88 48 PRO B C 1
ATOM 1130 O O . PRO B 1 48 ? 10.195 -19.234 1.737 1 95.88 48 PRO B O 1
ATOM 1133 N N . ALA B 1 49 ? 8.359 -20 2.664 1 94.62 49 ALA B N 1
ATOM 1134 C CA . ALA B 1 49 ? 7.969 -20.797 1.501 1 94.62 49 ALA B CA 1
ATOM 1135 C C . ALA B 1 49 ? 7.281 -19.922 0.451 1 94.62 49 ALA B C 1
ATOM 1137 O O . ALA B 1 49 ? 7.219 -20.297 -0.724 1 94.62 49 ALA B O 1
ATOM 1138 N N . GLY B 1 50 ? 6.574 -18.766 0.677 1 94.06 50 GLY B N 1
ATOM 1139 C CA . GLY B 1 50 ? 5.777 -17.953 -0.225 1 94.06 50 GLY B CA 1
ATOM 1140 C C . GLY B 1 50 ? 6.613 -17 -1.07 1 94.06 50 GLY B C 1
ATOM 1141 O O . GLY B 1 50 ? 6.164 -16.531 -2.119 1 94.06 50 GLY B O 1
ATOM 1142 N N . SER B 1 51 ? 7.66 -16.422 -0.644 1 96 51 SER B N 1
ATOM 1143 C CA . SER B 1 51 ? 8.68 -15.664 -1.367 1 96 51 SER B CA 1
ATOM 1144 C C . SER B 1 51 ? 8.359 -14.18 -1.396 1 96 51 SER B C 1
ATOM 1146 O O . SER B 1 51 ? 9.094 -13.391 -1.997 1 96 51 SER B O 1
ATOM 1148 N N . ALA B 1 52 ? 7.211 -13.773 -0.841 1 98.19 52 ALA B N 1
ATOM 1149 C CA . ALA B 1 52 ? 6.918 -12.344 -0.802 1 98.19 52 ALA B CA 1
ATOM 1150 C C . ALA B 1 52 ? 7.891 -11.609 0.111 1 98.19 52 ALA B C 1
ATOM 1152 O O . ALA B 1 52 ? 8.383 -12.172 1.094 1 98.19 52 ALA B O 1
ATOM 1153 N N . ASP B 1 53 ? 8.266 -10.43 -0.356 1 97.75 53 ASP B N 1
ATOM 1154 C CA . ASP B 1 53 ? 8.883 -9.492 0.584 1 97.75 53 ASP B CA 1
ATOM 1155 C C . ASP B 1 53 ? 7.824 -8.75 1.393 1 97.75 53 ASP B C 1
ATOM 1157 O O . ASP B 1 53 ? 7.195 -7.816 0.89 1 97.75 53 ASP B O 1
ATOM 1161 N N . CYS B 1 54 ? 7.695 -9.133 2.682 1 98.5 54 CYS B N 1
ATOM 1162 C CA . CYS B 1 54 ? 6.57 -8.602 3.439 1 98.5 54 CYS B CA 1
ATOM 1163 C C . CYS B 1 54 ? 7.027 -7.496 4.391 1 98.5 54 CYS B C 1
ATOM 1165 O O . CYS B 1 54 ? 6.207 -6.898 5.09 1 98.5 54 CYS B O 1
ATOM 1167 N N . ALA B 1 55 ? 8.297 -7.07 4.258 1 97.56 55 ALA B N 1
ATOM 1168 C CA . ALA B 1 55 ? 8.828 -6.023 5.125 1 97.56 55 ALA B CA 1
ATOM 1169 C C . ALA B 1 55 ? 8.062 -4.715 4.941 1 97.56 55 ALA B C 1
ATOM 1171 O O . ALA B 1 55 ? 7.707 -4.055 5.918 1 97.56 55 ALA B O 1
ATOM 1172 N N . PRO B 1 56 ? 7.625 -4.355 3.773 1 97.44 56 PRO B N 1
ATOM 1173 C CA . PRO B 1 56 ? 6.984 -3.053 3.598 1 97.44 56 PRO B CA 1
ATOM 1174 C C . PRO B 1 56 ? 5.586 -2.994 4.207 1 97.44 56 PRO B C 1
ATOM 1176 O O . PRO B 1 56 ? 5.023 -1.908 4.363 1 97.44 56 PRO B O 1
ATOM 1179 N N . ILE B 1 57 ? 4.98 -4.164 4.527 1 97.31 57 ILE B N 1
ATOM 1180 C CA . ILE B 1 57 ? 3.621 -4.109 5.051 1 97.31 57 ILE B CA 1
ATOM 1181 C C . ILE B 1 57 ? 3.635 -4.402 6.551 1 97.31 57 ILE B C 1
ATOM 1183 O O . ILE B 1 57 ? 2.58 -4.59 7.16 1 97.31 57 ILE B O 1
ATOM 1187 N N . MET B 1 58 ? 4.805 -4.492 7.152 1 95.19 58 MET B N 1
ATOM 1188 C CA . MET B 1 58 ? 4.934 -4.57 8.602 1 95.19 58 MET B CA 1
ATOM 1189 C C . MET B 1 58 ? 4.715 -3.205 9.242 1 95.19 58 MET B C 1
ATOM 1191 O O . MET B 1 58 ? 4.773 -2.18 8.562 1 95.19 58 MET B O 1
ATOM 1195 N N . PRO B 1 59 ? 4.465 -3.283 10.547 1 88.56 59 PRO B N 1
ATOM 1196 C CA . PRO B 1 59 ? 4.355 -1.983 11.211 1 88.56 59 PRO B CA 1
ATOM 1197 C C . PRO B 1 59 ? 5.555 -1.081 10.945 1 88.56 59 PRO B C 1
ATOM 1199 O O . PRO B 1 59 ? 6.699 -1.546 10.961 1 88.56 59 PRO B O 1
ATOM 1202 N N . SER B 1 60 ? 5.402 0.099 10.547 1 86.81 60 SER B N 1
ATOM 1203 C CA . SER B 1 60 ? 6.395 1.125 10.242 1 86.81 60 SER B CA 1
ATOM 1204 C C . SER B 1 60 ? 6.867 1.031 8.797 1 86.81 60 SER B C 1
ATOM 1206 O O . SER B 1 60 ? 7.684 1.839 8.352 1 86.81 60 SER B O 1
ATOM 1208 N N . GLY B 1 61 ? 6.41 -0.102 8.109 1 93.5 61 GLY B N 1
ATOM 1209 C CA . GLY B 1 61 ? 6.762 -0.23 6.703 1 93.5 61 GLY B CA 1
ATOM 1210 C C . GLY B 1 61 ? 6.102 0.816 5.824 1 93.5 61 GLY B C 1
ATOM 1211 O O . GLY B 1 61 ? 5.055 1.361 6.184 1 93.5 61 GLY B O 1
ATOM 1212 N N . LEU B 1 62 ? 6.695 0.981 4.645 1 94.88 62 LEU B N 1
ATOM 1213 C CA . LEU B 1 62 ? 6.262 2.027 3.727 1 94.88 62 LEU B CA 1
ATOM 1214 C C . LEU B 1 62 ? 4.84 1.769 3.242 1 94.88 62 LEU B C 1
ATOM 1216 O O . LEU B 1 62 ? 4.078 2.709 3.004 1 94.88 62 LEU B O 1
ATOM 1220 N N . CYS B 1 63 ? 4.504 0.499 3.119 1 97.56 63 CYS B N 1
ATOM 1221 C CA . CYS B 1 63 ? 3.203 0.145 2.559 1 97.56 63 CYS B CA 1
ATOM 1222 C C . CYS B 1 63 ? 2.273 -0.397 3.637 1 97.56 63 CYS B C 1
ATOM 1224 O O . CYS B 1 63 ? 1.335 -1.138 3.338 1 97.56 63 CYS B O 1
ATOM 1226 N N . TYR B 1 64 ? 2.508 -0.017 4.816 1 95 64 TYR B N 1
ATOM 1227 C CA . TYR B 1 64 ? 1.74 -0.529 5.949 1 95 64 TYR B CA 1
ATOM 1228 C C . TYR B 1 64 ? 0.301 -0.031 5.902 1 95 64 TYR B C 1
ATOM 1230 O O . TYR B 1 64 ? -0.623 -0.746 6.297 1 95 64 TYR B O 1
ATOM 1238 N N . LEU B 1 65 ? 0.154 1.162 5.355 1 92.38 65 LEU B N 1
ATOM 1239 C CA . LEU B 1 65 ? -1.193 1.715 5.266 1 92.38 65 LEU B CA 1
ATOM 1240 C C . LEU B 1 65 ? -1.711 1.663 3.834 1 92.38 65 LEU B C 1
ATOM 1242 O O . LEU B 1 65 ? -0.979 1.979 2.893 1 92.38 65 LEU B O 1
ATOM 1246 N N . PRO B 1 66 ? -3.084 1.324 3.732 1 92.06 66 PRO B N 1
ATOM 1247 C CA . PRO B 1 66 ? -3.99 1.042 4.848 1 92.06 66 PRO B CA 1
ATOM 1248 C C . PRO B 1 66 ? -3.709 -0.306 5.508 1 92.06 66 PRO B C 1
ATOM 1250 O O . PRO B 1 66 ? -3.23 -1.233 4.852 1 92.06 66 PRO B O 1
ATOM 1253 N N . ASN B 1 67 ? -4.023 -0.402 6.766 1 92.75 67 ASN B N 1
ATOM 1254 C CA . ASN B 1 67 ? -3.844 -1.63 7.535 1 92.75 67 ASN B CA 1
ATOM 1255 C C . ASN B 1 67 ? -5.098 -2.502 7.5 1 92.75 67 ASN B C 1
ATOM 1257 O O . ASN B 1 67 ? -5.793 -2.635 8.508 1 92.75 67 ASN B O 1
ATOM 1261 N N . THR B 1 68 ? -5.297 -3.049 6.367 1 92.75 68 THR B N 1
ATOM 1262 C CA . THR B 1 68 ? -6.375 -4.012 6.184 1 92.75 68 THR B CA 1
ATOM 1263 C C . THR B 1 68 ? -5.84 -5.328 5.629 1 92.75 68 THR B C 1
ATOM 1265 O O . THR B 1 68 ? -4.801 -5.352 4.965 1 92.75 68 THR B O 1
ATOM 1268 N N . LEU B 1 69 ? -6.602 -6.355 5.883 1 96.06 69 LEU B N 1
ATOM 1269 C CA . LEU B 1 69 ? -6.223 -7.672 5.387 1 96.06 69 LEU B CA 1
ATOM 1270 C C . LEU B 1 69 ? -6.148 -7.68 3.865 1 96.06 69 LEU B C 1
ATOM 1272 O O . LEU B 1 69 ? -5.184 -8.188 3.289 1 96.06 69 LEU B O 1
ATOM 1276 N N . ALA B 1 70 ? -7.059 -7.023 3.176 1 95.75 70 ALA B N 1
ATOM 1277 C CA . ALA B 1 70 ? -7.117 -7 1.717 1 95.75 70 ALA B CA 1
ATOM 1278 C C . ALA B 1 70 ? -5.922 -6.25 1.132 1 95.75 70 ALA B C 1
ATOM 1280 O O . ALA B 1 70 ? -5.328 -6.691 0.144 1 95.75 70 ALA B O 1
ATOM 1281 N N . ALA B 1 71 ? -5.582 -5.172 1.773 1 96.12 71 ALA B N 1
ATOM 1282 C CA . ALA B 1 71 ? -4.48 -4.359 1.259 1 96.12 71 ALA B CA 1
ATOM 1283 C C . ALA B 1 71 ? -3.15 -5.09 1.407 1 96.12 71 ALA B C 1
ATOM 1285 O O . ALA B 1 71 ? -2.365 -5.164 0.458 1 96.12 71 ALA B O 1
ATOM 1286 N N . HIS B 1 72 ? -2.965 -5.68 2.537 1 97.94 72 HIS B N 1
ATOM 1287 C CA . HIS B 1 72 ? -1.712 -6.387 2.775 1 97.94 72 HIS B CA 1
ATOM 1288 C C . HIS B 1 72 ? -1.622 -7.648 1.925 1 97.94 72 HIS B C 1
ATOM 1290 O O . HIS B 1 72 ? -0.556 -7.973 1.396 1 97.94 72 HIS B O 1
ATOM 1296 N N . ALA B 1 73 ? -2.738 -8.266 1.786 1 98.44 73 ALA B N 1
ATOM 1297 C CA . ALA B 1 73 ? -2.754 -9.453 0.935 1 98.44 73 ALA B CA 1
ATOM 1298 C C . ALA B 1 73 ? -2.459 -9.086 -0.518 1 98.44 73 ALA B C 1
ATOM 1300 O O . ALA B 1 73 ? -1.662 -9.75 -1.182 1 98.44 73 ALA B O 1
ATOM 1301 N N . SER B 1 74 ? -3.004 -8.031 -0.992 1 97.81 74 SER B N 1
ATOM 1302 C CA . SER B 1 74 ? -2.768 -7.609 -2.369 1 97.81 74 SER B CA 1
ATOM 1303 C C . SER B 1 74 ? -1.296 -7.281 -2.602 1 97.81 74 SER B C 1
ATOM 1305 O O . SER B 1 74 ? -0.729 -7.645 -3.635 1 97.81 74 SER B O 1
ATOM 1307 N N . TYR B 1 75 ? -0.712 -6.66 -1.637 1 97.56 75 TYR B N 1
ATOM 1308 C CA . TYR B 1 75 ? 0.71 -6.355 -1.745 1 97.56 75 TYR B CA 1
ATOM 1309 C C . TYR B 1 75 ? 1.535 -7.637 -1.823 1 97.56 75 TYR B C 1
ATOM 1311 O O . TYR B 1 75 ? 2.361 -7.793 -2.725 1 97.56 75 TYR B O 1
ATOM 1319 N N . ALA B 1 76 ? 1.234 -8.508 -0.853 1 98.56 76 ALA B N 1
ATOM 1320 C CA . ALA B 1 76 ? 2.021 -9.727 -0.742 1 98.56 76 ALA B CA 1
ATOM 1321 C C . ALA B 1 76 ? 1.852 -10.602 -1.98 1 98.56 76 ALA B C 1
ATOM 1323 O O . ALA B 1 76 ? 2.83 -11.141 -2.512 1 98.56 76 ALA B O 1
ATOM 1324 N N . PHE B 1 77 ? 0.668 -10.703 -2.502 1 98.12 77 PHE B N 1
ATOM 1325 C CA . PHE B 1 77 ? 0.396 -11.5 -3.691 1 98.12 77 PHE B CA 1
ATOM 1326 C C . PHE B 1 77 ? 1.14 -10.945 -4.898 1 98.12 77 PHE B C 1
ATOM 1328 O O . PHE B 1 77 ? 1.744 -11.703 -5.664 1 98.12 77 PHE B O 1
ATOM 1335 N N . ASN B 1 78 ? 1.117 -9.68 -4.977 1 96.44 78 ASN B N 1
ATOM 1336 C CA . ASN B 1 78 ? 1.783 -9.078 -6.125 1 96.44 78 ASN B CA 1
ATOM 1337 C C . ASN B 1 78 ? 3.301 -9.172 -6.012 1 96.44 78 ASN B C 1
ATOM 1339 O O . ASN B 1 78 ? 4 -9.289 -7.02 1 96.44 78 ASN B O 1
ATOM 1343 N N . SER B 1 79 ? 3.787 -9.086 -4.762 1 97.62 79 SER B N 1
ATOM 1344 C CA . SER B 1 79 ? 5.215 -9.289 -4.547 1 97.62 79 SER B CA 1
ATOM 1345 C C . SER B 1 79 ? 5.668 -10.648 -5.07 1 97.62 79 SER B C 1
ATOM 1347 O O . SER B 1 79 ? 6.66 -10.742 -5.793 1 97.62 79 SER B O 1
ATOM 1349 N N . VAL B 1 80 ? 4.859 -11.727 -4.758 1 97.75 80 VAL B N 1
ATOM 1350 C CA . VAL B 1 80 ? 5.164 -13.062 -5.254 1 97.75 80 VAL B CA 1
ATOM 1351 C C . VAL B 1 80 ? 5.117 -13.07 -6.781 1 97.75 80 VAL B C 1
ATOM 1353 O O . VAL B 1 80 ? 6.039 -13.562 -7.434 1 97.75 80 VAL B O 1
ATOM 1356 N N . PHE B 1 81 ? 4.133 -12.414 -7.301 1 96.62 81 PHE B N 1
ATOM 1357 C CA . PHE B 1 81 ? 3.83 -12.43 -8.727 1 96.62 81 PHE B CA 1
ATOM 1358 C C . PHE B 1 81 ? 4.918 -11.711 -9.516 1 96.62 81 PHE B C 1
ATOM 1360 O O . PHE B 1 81 ? 5.398 -12.219 -10.531 1 96.62 81 PHE B O 1
ATOM 1367 N N . GLN B 1 82 ? 5.305 -10.555 -9.031 1 94.81 82 GLN B N 1
ATOM 1368 C CA . GLN B 1 82 ? 6.352 -9.789 -9.703 1 94.81 82 GLN B CA 1
ATOM 1369 C C . GLN B 1 82 ? 7.699 -10.492 -9.609 1 94.81 82 GLN B C 1
ATOM 1371 O O . GLN B 1 82 ? 8.477 -10.492 -10.562 1 94.81 82 GLN B O 1
ATOM 1376 N N . ARG B 1 83 ? 7.973 -11.07 -8.469 1 95.44 83 ARG B N 1
ATOM 1377 C CA . ARG B 1 83 ? 9.242 -11.773 -8.289 1 95.44 83 ARG B CA 1
ATOM 1378 C C . ARG B 1 83 ? 9.328 -12.992 -9.203 1 95.44 83 ARG B C 1
ATOM 1380 O O . ARG B 1 83 ? 10.43 -13.406 -9.578 1 95.44 83 ARG B O 1
ATOM 1387 N N . ALA B 1 84 ? 8.195 -13.516 -9.57 1 96.06 84 ALA B N 1
ATOM 1388 C CA . ALA B 1 84 ? 8.125 -14.641 -10.492 1 96.06 84 ALA B CA 1
ATOM 1389 C C . ALA B 1 84 ? 8.008 -14.164 -11.938 1 96.06 84 ALA B C 1
ATOM 1391 O O . ALA B 1 84 ? 7.691 -14.938 -12.836 1 96.06 84 ALA B O 1
ATOM 1392 N N . ARG B 1 85 ? 8.188 -12.82 -12.188 1 94.31 85 ARG B N 1
ATOM 1393 C CA . ARG B 1 85 ? 8.141 -12.195 -13.5 1 94.31 85 ARG B CA 1
ATOM 1394 C C . ARG B 1 85 ? 6.781 -12.414 -14.164 1 94.31 85 ARG B C 1
ATOM 1396 O O . ARG B 1 85 ? 6.707 -12.719 -15.352 1 94.31 85 ARG B O 1
ATOM 1403 N N . GLU B 1 86 ? 5.844 -12.43 -13.25 1 93.62 86 GLU B N 1
ATOM 1404 C CA . GLU B 1 86 ? 4.461 -12.516 -13.703 1 93.62 86 GLU B CA 1
ATOM 1405 C C . GLU B 1 86 ? 4.18 -13.852 -14.375 1 93.62 86 GLU B C 1
ATOM 1407 O O . GLU B 1 86 ? 3.416 -13.914 -15.344 1 93.62 86 GLU B O 1
ATOM 1412 N N . ALA B 1 87 ? 4.84 -14.898 -13.945 1 93.5 87 ALA B N 1
ATOM 1413 C CA . ALA B 1 87 ? 4.629 -16.234 -14.484 1 93.5 87 ALA B CA 1
ATOM 1414 C C . ALA B 1 87 ? 3.184 -16.688 -14.289 1 93.5 87 ALA B C 1
ATOM 1416 O O . ALA B 1 87 ? 2.566 -16.391 -13.266 1 93.5 87 ALA B O 1
ATOM 1417 N N . PRO B 1 88 ? 2.848 -17.516 -15.344 1 87.12 88 PRO B N 1
ATOM 1418 C CA . PRO B 1 88 ? 1.52 -18.109 -15.156 1 87.12 88 PRO B CA 1
ATOM 1419 C C . PRO B 1 88 ? 1.426 -18.969 -13.898 1 87.12 88 PRO B C 1
ATOM 1421 O O . PRO B 1 88 ? 2.377 -19.672 -13.555 1 87.12 88 PRO B O 1
ATOM 1424 N N . GLY B 1 89 ? 0.498 -18.922 -13.016 1 93.06 89 GLY B N 1
ATOM 1425 C CA . GLY B 1 89 ? 0.318 -19.734 -11.82 1 93.06 89 GLY B CA 1
ATOM 1426 C C . GLY B 1 89 ? 0.799 -19.047 -10.555 1 93.06 89 GLY B C 1
ATOM 1427 O O . GLY B 1 89 ? 0.502 -19.5 -9.453 1 93.06 89 GLY B O 1
ATOM 1428 N N . ALA B 1 90 ? 1.675 -18 -10.797 1 96.31 90 ALA B N 1
ATOM 1429 C CA . ALA B 1 90 ? 2.25 -17.344 -9.625 1 96.31 90 ALA B CA 1
ATOM 1430 C C . ALA B 1 90 ? 1.182 -16.578 -8.844 1 96.31 90 ALA B C 1
ATOM 1432 O O . ALA B 1 90 ? 1.414 -16.156 -7.707 1 96.31 90 ALA B O 1
ATOM 1433 N N . CYS B 1 91 ? 0.007 -16.469 -9.406 1 97.06 91 CYS B N 1
ATOM 1434 C CA . CYS B 1 91 ? -1.086 -15.789 -8.727 1 97.06 91 CYS B CA 1
ATOM 1435 C C . CYS B 1 91 ? -2.102 -16.781 -8.188 1 97.06 91 CYS B C 1
ATOM 1437 O O . CYS B 1 91 ? -3.311 -16.562 -8.281 1 97.06 91 CYS B O 1
ATOM 1439 N N . ASP B 1 92 ? -1.593 -17.953 -7.793 1 96.06 92 ASP B N 1
ATOM 1440 C CA . ASP B 1 92 ? -2.461 -18.984 -7.234 1 96.06 92 ASP B CA 1
ATOM 1441 C C . ASP B 1 92 ? -2.373 -19.016 -5.707 1 96.06 92 ASP B C 1
ATOM 1443 O O . ASP B 1 92 ? -1.415 -19.547 -5.145 1 96.06 92 ASP B O 1
ATOM 1447 N N . PHE B 1 93 ? -3.438 -18.453 -5.078 1 97.62 93 PHE B N 1
ATOM 1448 C CA . PHE B 1 93 ? -3.527 -18.422 -3.623 1 97.62 93 PHE B CA 1
ATOM 1449 C C . PHE B 1 93 ? -4.832 -19.047 -3.148 1 97.62 93 PHE B C 1
ATOM 1451 O O . PHE B 1 93 ? -5.562 -18.453 -2.355 1 97.62 93 PHE B O 1
ATOM 1458 N N . ALA B 1 94 ? -5.082 -20.172 -3.631 1 94.75 94 ALA B N 1
ATOM 1459 C CA . ALA B 1 94 ? -6.223 -21 -3.229 1 94.75 94 ALA B CA 1
ATOM 1460 C C . ALA B 1 94 ? -7.535 -20.234 -3.395 1 94.75 94 ALA B C 1
ATOM 1462 O O . ALA B 1 94 ? -8.375 -20.234 -2.49 1 94.75 94 ALA B O 1
ATOM 1463 N N . GLY B 1 95 ? -7.574 -19.516 -4.512 1 94.56 95 GLY B N 1
ATOM 1464 C CA . GLY B 1 95 ? -8.828 -18.891 -4.895 1 94.56 95 GLY B CA 1
ATOM 1465 C C . GLY B 1 95 ? -9.023 -17.516 -4.289 1 94.56 95 GLY B C 1
ATOM 1466 O O . GLY B 1 95 ? -10.055 -16.875 -4.52 1 94.56 95 GLY B O 1
ATOM 1467 N N . THR B 1 96 ? -8.016 -16.984 -3.582 1 97.25 96 THR B N 1
ATOM 1468 C CA . THR B 1 96 ? -8.211 -15.711 -2.9 1 97.25 96 THR B CA 1
ATOM 1469 C C . THR B 1 96 ? -7.566 -14.57 -3.691 1 97.25 96 THR B C 1
ATOM 1471 O O . THR B 1 96 ? -7.637 -13.414 -3.285 1 97.25 96 THR B O 1
ATOM 1474 N N . ALA B 1 97 ? -6.969 -14.883 -4.793 1 97.25 97 ALA B N 1
ATOM 1475 C CA . ALA B 1 97 ? -6.293 -13.867 -5.602 1 97.25 97 ALA B CA 1
ATOM 1476 C C . ALA B 1 97 ? -6.762 -13.922 -7.051 1 97.25 97 ALA B C 1
ATOM 1478 O O . ALA B 1 97 ? -7.336 -14.922 -7.488 1 97.25 97 ALA B O 1
ATOM 1479 N N . THR B 1 98 ? -6.559 -12.805 -7.75 1 94.75 98 THR B N 1
ATOM 1480 C CA . THR B 1 98 ? -6.898 -12.703 -9.164 1 94.75 98 THR B CA 1
ATOM 1481 C C . THR B 1 98 ? -5.926 -11.773 -9.891 1 94.75 98 THR B C 1
ATOM 1483 O O . THR B 1 98 ? -5.375 -10.852 -9.289 1 94.75 98 THR B O 1
ATOM 1486 N N . VAL B 1 99 ? -5.707 -12.055 -11.188 1 94.06 99 VAL B N 1
ATOM 1487 C CA . VAL B 1 99 ? -4.855 -11.211 -12.016 1 94.06 99 VAL B CA 1
ATOM 1488 C C . VAL B 1 99 ? -5.672 -10.047 -12.578 1 94.06 99 VAL B C 1
ATOM 1490 O O . VAL B 1 99 ? -6.809 -10.234 -13.016 1 94.06 99 VAL B O 1
ATOM 1493 N N . THR B 1 100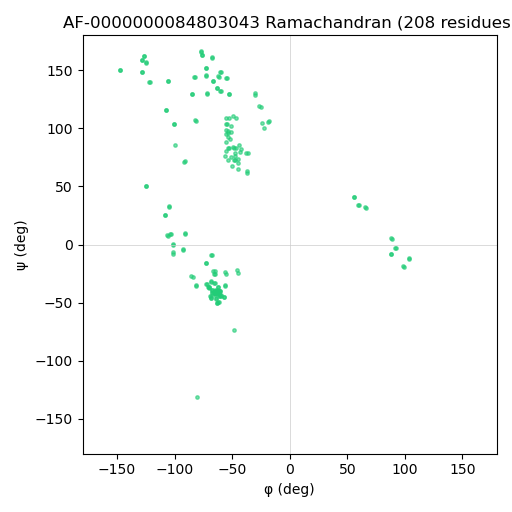 ? -5.117 -8.883 -12.383 1 89.38 100 THR B N 1
ATOM 1494 C CA . THR B 1 100 ? -5.758 -7.715 -12.977 1 89.38 100 THR B CA 1
ATOM 1495 C C . THR B 1 100 ? -4.797 -6.988 -13.914 1 89.38 100 THR B C 1
ATOM 1497 O O . THR B 1 100 ? -3.586 -6.98 -13.68 1 89.38 100 THR B O 1
ATOM 1500 N N . LEU B 1 101 ? -5.402 -6.551 -15.023 1 80.81 101 LEU B N 1
ATOM 1501 C CA . LEU B 1 101 ? -4.641 -5.766 -15.992 1 80.81 101 LEU B CA 1
ATOM 1502 C C . LEU B 1 101 ? -4.953 -4.281 -15.852 1 80.81 101 LEU B C 1
ATOM 1504 O O . LEU B 1 101 ? -4.43 -3.457 -16.609 1 80.81 101 LEU B O 1
ATOM 1508 N N . THR B 1 102 ? -5.949 -4.027 -14.969 1 63.69 102 THR B N 1
ATOM 1509 C CA . THR B 1 102 ? -6.551 -2.699 -14.945 1 63.69 102 THR B CA 1
ATOM 1510 C C . THR B 1 102 ? -5.473 -1.619 -14.961 1 63.69 102 THR B C 1
ATOM 1512 O O . THR B 1 102 ? -4.535 -1.657 -14.156 1 63.69 102 THR B O 1
ATOM 1515 N N . ASP B 1 103 ? -5.512 -1.006 -16.219 1 48.44 103 ASP B N 1
ATOM 1516 C CA . ASP B 1 103 ? -4.922 0.294 -16.531 1 48.44 103 ASP B CA 1
ATOM 1517 C C . ASP B 1 103 ? -5.441 1.37 -15.578 1 48.44 103 ASP B C 1
ATOM 1519 O O . ASP B 1 103 ? -6.652 1.598 -15.492 1 48.44 103 ASP B O 1
ATOM 1523 N N . PRO B 1 104 ? -4.684 1.861 -14.531 1 43.16 104 PRO B N 1
ATOM 1524 C CA . PRO B 1 104 ? -5.293 2.922 -13.727 1 43.16 104 PRO B CA 1
ATOM 1525 C C . PRO B 1 104 ? -5.965 3.996 -14.578 1 43.16 104 PRO B C 1
ATOM 1527 O O . PRO B 1 104 ? -6.602 4.906 -14.047 1 43.16 104 PRO B O 1
ATOM 1530 N N . SER B 1 105 ? -5.613 4.23 -15.836 1 35.81 105 SER B N 1
ATOM 1531 C CA . SER B 1 105 ? -6.184 5.328 -16.609 1 35.81 105 SER B CA 1
ATOM 1532 C C . SER B 1 105 ? -7.672 5.102 -16.875 1 35.81 105 SER B C 1
ATOM 1534 O O . SER B 1 105 ? -8.367 6.012 -17.328 1 35.81 105 SER B O 1
ATOM 1536 N N . GLN B 1 106 ? -8.148 3.857 -16.828 1 32.41 106 GLN B N 1
ATOM 1537 C CA . GLN B 1 106 ? -9.531 3.738 -17.266 1 32.41 106 GLN B CA 1
ATOM 1538 C C . GLN B 1 106 ? -10.5 3.904 -16.109 1 32.41 106 GLN B C 1
ATOM 1540 O O . GLN B 1 106 ? -10.188 3.523 -14.977 1 32.41 106 GLN B O 1
#

InterPro domains:
  IPR012946 X8 domain [PF07983] (26-98)
  IPR012946 X8 domain [SM00768] (25-105)
  IPR044788 Carbohydrate-binding X8 domain-containing protein, plant [PTHR31044] (17-105)

Secondary structure (DSSP, 8-state):
-------------------------EEEEPTT--HHHHHHHHHHHHSTTT----GGGSTT-TT--S--HHHHHHHHHHHHHHHTTT-TTTT-STTSEEEE---TT-/-------------------------EEEEPTT--HHHHHHHHHHHHSTTT----GGGSTT-TT--S--HHHHHHHHHHHHHHHTTT-TTTT-STTSEEEE---TT-

Foldseek 3Di:
DPPPPPPDDDPPPPPPPPPDPPQDKFKFFDPPDDLVLLVVLLCCLCDPNNQFDQQQCPVVHVQVPPPDSRSSSRNSLRSQCVVVVNDDPSNDRPPGMDMDSDDVVD/DPPPPPPPPPPPPPPPPPPDPPQDKFKFFDPPDDLVLLVVLLCCLCDPNNQFDQQQCPVVHVQVPPPDSRSSSRNSLRSQCVVVVNDDPSNDRPPGMDMDSDDVVD

Radius of gyration: 27.72 Å; Cα contacts (8 Å, |Δi|>4): 276; chains: 2; bounding box: 57×50×129 Å